Protein AF-A0A2M7WLL4-F1 (afdb_monomer_lite)

Secondary structure (DSSP, 8-state):
-PEEEEEE-S-HHHHHHHHHHHHTSTTEEEEEEES-HHHHHHHHHHH--SEEEEETTSTTTHHHHHHHHHHHHT-SSPPPHHHHHHHHHHTT--HHHHHHHTTS-HHHHHHHHTTSS---HHHHHHHHHHHHHTTSS------SEEEEEE-GGGHHHHHHHHHTT-SEEEETT--HHHHHHHHHHHHTT--B-TTS-S--

Structure (mmCIF, N/CA/C/O backbone):
data_AF-A0A2M7WLL4-F1
#
_entry.id   AF-A0A2M7WLL4-F1
#
loop_
_atom_site.group_PDB
_atom_site.id
_atom_site.type_symbol
_atom_site.label_atom_id
_atom_site.label_alt_id
_atom_site.label_comp_id
_atom_site.label_asym_id
_atom_site.label_entity_id
_atom_site.label_seq_id
_atom_site.pdbx_PDB_ins_code
_atom_site.Cartn_x
_atom_site.Cartn_y
_atom_site.Cartn_z
_atom_site.occupancy
_atom_site.B_iso_or_equiv
_atom_site.auth_seq_id
_atom_site.auth_comp_id
_atom_site.auth_asym_id
_atom_site.auth_atom_id
_atom_site.pdbx_PDB_model_num
ATOM 1 N N . MET A 1 1 ? -9.793 -15.402 -9.605 1.00 66.62 1 MET A N 1
ATOM 2 C CA . MET A 1 1 ? -9.738 -14.087 -10.285 1.00 66.62 1 MET A CA 1
ATOM 3 C C . MET A 1 1 ? -8.273 -13.702 -10.428 1.00 66.62 1 MET A C 1
ATOM 5 O O . MET A 1 1 ? -7.522 -14.013 -9.512 1.00 66.6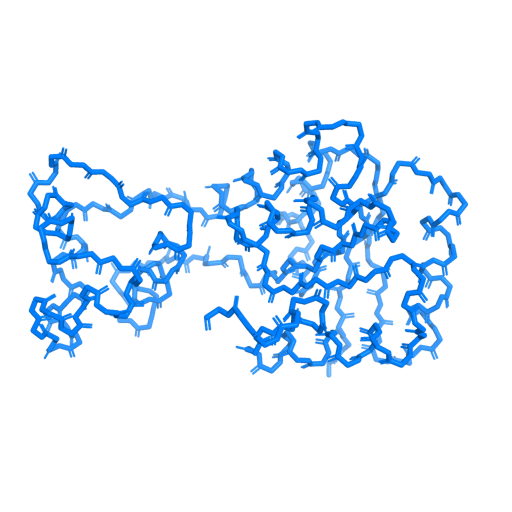2 1 MET A O 1
ATOM 9 N N . ALA A 1 2 ? -7.856 -13.119 -11.554 1.00 86.00 2 ALA A N 1
ATOM 10 C CA . ALA A 1 2 ? -6.469 -12.681 -11.737 1.00 86.00 2 ALA A CA 1
ATOM 11 C C . ALA A 1 2 ? -6.250 -11.312 -11.075 1.00 86.00 2 ALA A C 1
ATOM 13 O O . ALA A 1 2 ? -7.091 -10.430 -11.230 1.00 86.00 2 ALA A O 1
ATOM 14 N N . VAL A 1 3 ? -5.131 -11.150 -10.372 1.00 92.06 3 VAL A N 1
ATOM 15 C CA . VAL A 1 3 ? -4.698 -9.903 -9.736 1.00 92.06 3 VAL A CA 1
ATOM 16 C C . VAL A 1 3 ? -4.252 -8.919 -10.812 1.00 92.06 3 VAL A C 1
ATOM 18 O O . VAL A 1 3 ? -3.367 -9.216 -11.616 1.00 92.06 3 VAL A O 1
ATOM 21 N N . ARG A 1 4 ? -4.865 -7.740 -10.833 1.00 93.94 4 ARG A N 1
ATOM 22 C CA . ARG A 1 4 ? -4.643 -6.691 -11.828 1.00 93.94 4 ARG A CA 1
ATOM 23 C C . ARG A 1 4 ? -3.698 -5.638 -11.270 1.00 93.94 4 ARG A C 1
ATOM 25 O O . ARG A 1 4 ? -4.019 -4.978 -10.284 1.00 93.94 4 ARG A O 1
ATOM 32 N N . ILE A 1 5 ? -2.554 -5.461 -11.921 1.00 94.94 5 ILE A N 1
ATOM 33 C CA . ILE A 1 5 ? -1.476 -4.592 -11.441 1.00 94.94 5 ILE A CA 1
ATOM 34 C C . ILE A 1 5 ? -1.204 -3.460 -12.434 1.00 94.94 5 ILE A C 1
ATOM 36 O O . ILE A 1 5 ? -1.172 -3.686 -13.643 1.00 94.94 5 ILE A O 1
ATOM 40 N N . ILE A 1 6 ? -0.981 -2.248 -11.927 1.00 94.75 6 ILE A N 1
ATOM 41 C CA . ILE A 1 6 ? -0.358 -1.150 -12.682 1.00 94.75 6 ILE A CA 1
ATOM 42 C C . ILE A 1 6 ? 1.066 -0.943 -12.170 1.00 94.75 6 ILE A C 1
ATOM 44 O O . ILE A 1 6 ? 1.291 -0.979 -10.960 1.00 94.75 6 ILE A O 1
ATOM 48 N N . ILE A 1 7 ? 2.012 -0.701 -13.079 1.00 94.38 7 ILE A N 1
ATOM 49 C CA . ILE A 1 7 ? 3.410 -0.399 -12.742 1.00 94.38 7 ILE A CA 1
ATOM 50 C C . ILE A 1 7 ? 3.694 1.0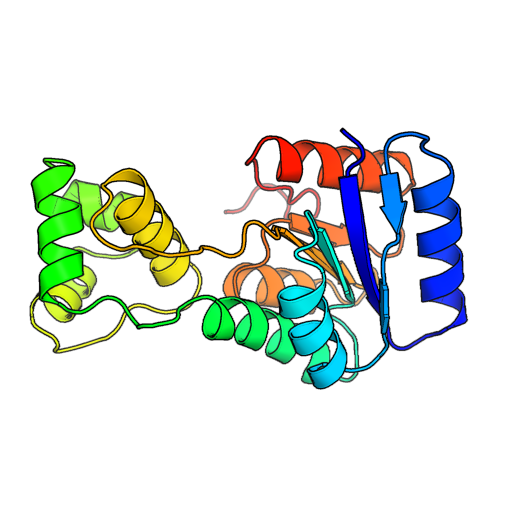83 -12.996 1.00 94.38 7 ILE A C 1
ATOM 52 O O . ILE A 1 7 ? 3.429 1.595 -14.085 1.00 94.38 7 ILE A O 1
ATOM 5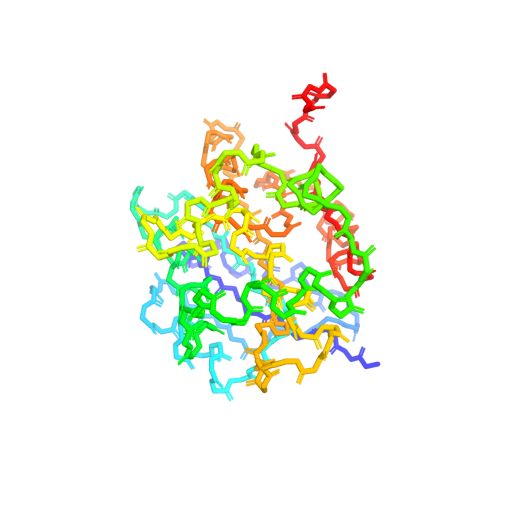6 N N . VAL A 1 8 ? 4.268 1.751 -11.998 1.00 92.62 8 VAL A N 1
ATOM 57 C CA . VAL A 1 8 ? 4.698 3.149 -12.052 1.00 92.62 8 VAL A CA 1
ATOM 58 C C . VAL A 1 8 ? 6.215 3.216 -11.842 1.00 92.62 8 VAL A C 1
ATOM 60 O O . VAL A 1 8 ? 6.699 3.077 -10.720 1.00 92.62 8 VAL A O 1
ATOM 63 N N . GLU A 1 9 ? 6.958 3.404 -12.932 1.00 89.88 9 GLU A N 1
ATOM 64 C CA . GLU A 1 9 ? 8.428 3.365 -12.974 1.00 89.88 9 GLU A CA 1
ATOM 65 C C . GLU A 1 9 ? 8.956 4.238 -14.115 1.00 89.88 9 GLU A C 1
ATOM 67 O O . GLU A 1 9 ? 8.520 4.085 -15.259 1.00 89.88 9 GLU A O 1
ATOM 72 N N . SER A 1 10 ? 9.930 5.105 -13.828 1.00 87.12 10 SER A N 1
ATOM 73 C CA . SER A 1 10 ? 10.535 6.011 -14.808 1.00 87.12 10 SER A CA 1
ATOM 74 C C . SER A 1 10 ? 11.494 5.314 -15.775 1.00 87.12 10 SER A C 1
ATOM 76 O O . SER A 1 10 ? 11.607 5.709 -16.933 1.00 87.12 10 SER A O 1
ATOM 78 N N . HIS A 1 11 ? 12.162 4.244 -15.347 1.00 88.94 11 HIS A N 1
ATOM 79 C CA . HIS A 1 11 ? 13.126 3.521 -16.170 1.00 88.94 11 HIS A CA 1
ATOM 80 C C . HIS A 1 11 ? 12.444 2.414 -16.975 1.00 88.94 11 HIS A C 1
ATOM 82 O O . HIS A 1 11 ? 12.037 1.385 -16.435 1.00 88.94 11 HIS A O 1
ATOM 88 N N . ALA A 1 12 ? 12.371 2.585 -18.297 1.00 88.88 12 ALA A N 1
ATOM 89 C CA . ALA A 1 12 ? 11.706 1.632 -19.190 1.00 88.88 12 ALA A CA 1
ATOM 90 C C . ALA A 1 12 ? 12.234 0.191 -19.065 1.00 88.88 12 ALA A C 1
ATOM 92 O O . ALA A 1 12 ? 11.449 -0.754 -19.116 1.00 88.88 12 ALA A O 1
ATOM 93 N N . ILE A 1 13 ? 13.544 0.025 -18.849 1.00 90.62 13 ILE A N 1
ATOM 94 C CA . ILE A 1 13 ? 14.184 -1.288 -18.681 1.00 90.62 13 ILE A CA 1
ATOM 95 C C . ILE A 1 13 ? 13.692 -1.975 -17.401 1.00 90.62 13 ILE A C 1
ATOM 97 O O . ILE A 1 13 ? 13.271 -3.129 -17.450 1.00 90.62 13 ILE A O 1
ATOM 101 N N . ILE A 1 14 ? 13.681 -1.255 -16.275 1.00 88.38 14 ILE A N 1
ATOM 102 C CA . ILE A 1 14 ? 13.219 -1.778 -14.981 1.00 88.38 14 ILE A CA 1
ATOM 103 C C . ILE A 1 14 ? 11.730 -2.119 -15.062 1.00 88.38 14 ILE A C 1
ATOM 105 O O . ILE A 1 14 ? 11.323 -3.221 -14.703 1.00 88.38 14 ILE A O 1
ATOM 109 N N . ARG A 1 15 ? 10.921 -1.214 -15.623 1.00 90.69 15 ARG A N 1
ATOM 110 C CA . ARG A 1 15 ? 9.482 -1.424 -15.816 1.00 90.69 15 ARG A CA 1
ATOM 111 C C . ARG A 1 15 ? 9.195 -2.685 -16.632 1.00 90.69 15 ARG A C 1
ATOM 113 O O . ARG A 1 15 ? 8.351 -3.494 -16.246 1.00 90.69 15 ARG A O 1
ATOM 120 N N . ARG A 1 16 ? 9.940 -2.889 -17.725 1.00 91.50 16 ARG A N 1
ATOM 121 C CA . ARG A 1 16 ? 9.833 -4.087 -18.565 1.00 91.50 16 ARG A CA 1
ATOM 122 C C . ARG A 1 16 ? 10.249 -5.348 -17.812 1.00 91.50 16 ARG A C 1
ATOM 124 O O . ARG A 1 16 ? 9.548 -6.350 -17.920 1.00 91.50 16 ARG A O 1
ATOM 131 N N . ALA A 1 17 ? 11.342 -5.303 -17.052 1.00 90.56 17 ALA A N 1
ATOM 132 C CA . ALA A 1 17 ? 11.815 -6.433 -16.255 1.00 90.56 17 ALA A CA 1
ATOM 133 C C . ALA A 1 17 ? 10.781 -6.859 -15.201 1.00 90.56 17 ALA A C 1
ATOM 135 O O . ALA A 1 17 ? 10.420 -8.034 -15.144 1.00 90.56 17 ALA A O 1
ATOM 136 N N . ILE A 1 18 ? 10.235 -5.899 -14.446 1.00 90.25 18 ILE A N 1
ATOM 137 C CA . ILE A 1 18 ? 9.172 -6.135 -13.458 1.00 90.25 18 ILE A CA 1
ATOM 138 C C . ILE A 1 18 ? 7.949 -6.754 -14.131 1.00 90.25 18 ILE A C 1
ATOM 140 O O . ILE A 1 18 ? 7.425 -7.759 -13.656 1.00 90.25 18 ILE A O 1
ATOM 144 N N . LYS A 1 19 ? 7.504 -6.194 -15.262 1.00 93.19 19 LYS A N 1
ATOM 145 C CA . LYS A 1 19 ? 6.370 -6.744 -16.009 1.00 93.19 19 LYS A CA 1
ATOM 146 C C . LYS A 1 19 ? 6.604 -8.198 -16.407 1.00 93.19 19 LYS A C 1
ATOM 148 O O . LYS A 1 19 ? 5.749 -9.034 -16.139 1.00 93.19 19 LYS A O 1
ATOM 153 N N . CYS A 1 20 ? 7.759 -8.498 -17.002 1.00 91.00 20 CYS A N 1
ATOM 154 C CA . CYS A 1 20 ? 8.103 -9.861 -17.397 1.00 91.00 20 CYS A CA 1
ATOM 155 C C . CYS A 1 20 ? 8.078 -10.816 -16.198 1.00 91.00 20 CYS A C 1
ATOM 157 O O . CYS A 1 20 ? 7.541 -11.910 -16.319 1.00 91.00 20 CYS A O 1
ATOM 159 N N . GLN A 1 21 ? 8.609 -10.400 -15.044 1.00 90.19 21 GLN A N 1
ATOM 160 C CA . GLN A 1 21 ? 8.584 -11.198 -13.816 1.00 90.19 21 GLN A CA 1
ATOM 161 C C . GLN A 1 21 ? 7.158 -11.439 -13.310 1.00 90.19 21 GLN A C 1
ATOM 163 O O . GLN A 1 21 ? 6.798 -12.576 -13.020 1.00 90.19 21 GLN A O 1
ATOM 168 N N . LEU A 1 22 ? 6.324 -10.400 -13.242 1.00 91.38 22 LEU A N 1
ATOM 169 C CA . LEU A 1 22 ? 4.936 -10.511 -12.786 1.00 91.38 22 LEU A CA 1
ATOM 170 C C . LEU A 1 22 ? 4.099 -11.424 -13.687 1.00 91.38 22 LEU A C 1
ATOM 172 O O . LEU A 1 22 ? 3.343 -12.256 -13.188 1.00 91.38 22 LEU A O 1
ATOM 176 N N . GLU A 1 23 ? 4.258 -11.294 -15.004 1.00 90.25 23 GLU A N 1
ATOM 177 C CA . GLU A 1 23 ? 3.508 -12.065 -16.001 1.00 90.25 23 GLU A CA 1
ATOM 178 C C . GLU A 1 23 ? 3.963 -13.531 -16.105 1.00 90.25 23 GLU A C 1
ATOM 180 O O . GLU A 1 23 ? 3.289 -14.326 -16.757 1.00 90.25 23 GLU A O 1
ATOM 185 N N . THR A 1 24 ? 5.040 -13.936 -15.415 1.00 90.56 24 THR A N 1
ATOM 186 C CA . THR A 1 24 ? 5.359 -15.369 -15.254 1.00 90.56 24 THR A CA 1
ATOM 187 C C . THR A 1 24 ? 4.311 -16.114 -14.427 1.00 90.56 24 THR A C 1
ATOM 189 O O . THR A 1 24 ? 4.176 -17.331 -14.555 1.00 90.56 24 THR A O 1
ATOM 192 N N . HIS A 1 25 ? 3.550 -15.405 -13.586 1.00 89.44 25 HIS A N 1
ATOM 193 C CA . HIS A 1 25 ? 2.525 -16.008 -12.750 1.00 89.44 25 HIS A CA 1
ATOM 194 C C . HIS A 1 25 ? 1.149 -15.916 -13.430 1.00 89.44 25 HIS A C 1
ATOM 196 O O . HIS A 1 25 ? 0.637 -14.814 -13.632 1.00 89.44 25 HIS A O 1
ATOM 202 N N . PRO A 1 26 ? 0.464 -17.044 -13.701 1.00 86.75 26 PRO A N 1
ATOM 203 C CA . PRO A 1 26 ? -0.758 -17.069 -14.519 1.00 86.75 26 PRO A CA 1
ATOM 204 C C . PRO A 1 26 ? -1.945 -16.317 -13.897 1.00 86.75 26 PRO A C 1
ATOM 206 O O . PRO A 1 26 ? -2.920 -16.000 -14.574 1.00 86.75 26 PRO A O 1
ATOM 209 N N . GLN A 1 27 ? -1.883 -16.038 -12.593 1.00 89.94 27 GLN A N 1
ATOM 210 C CA . GLN A 1 27 ? -2.911 -15.290 -11.865 1.00 89.94 27 GLN A CA 1
ATOM 211 C C . GLN A 1 27 ? -2.595 -13.798 -11.707 1.00 89.94 27 GLN A C 1
ATOM 213 O O . GLN A 1 27 ? -3.324 -13.122 -10.989 1.00 89.94 27 GLN A O 1
ATOM 218 N N . ILE A 1 28 ? -1.537 -13.276 -12.328 1.00 92.94 28 ILE A N 1
ATOM 219 C CA . ILE A 1 28 ? -1.190 -11.852 -12.285 1.00 92.94 28 ILE A CA 1
ATOM 220 C C . ILE A 1 28 ? -1.242 -11.283 -13.700 1.00 92.94 28 ILE A C 1
ATOM 222 O O . ILE A 1 28 ? -0.764 -11.888 -14.654 1.00 92.94 28 ILE A O 1
ATOM 226 N N . LYS A 1 29 ? -1.848 -10.104 -13.836 1.00 94.50 29 LYS A N 1
ATOM 227 C CA . LYS A 1 29 ? -1.961 -9.391 -15.105 1.00 94.50 29 LYS A CA 1
ATOM 228 C C . LYS A 1 29 ? -1.554 -7.940 -14.929 1.00 94.50 29 LYS A C 1
ATOM 230 O O . LYS A 1 29 ? -2.179 -7.209 -14.159 1.00 94.50 29 LYS A O 1
ATOM 235 N N . VAL A 1 30 ? -0.562 -7.503 -15.698 1.00 95.88 30 VAL A N 1
ATOM 236 C CA . VAL A 1 30 ? -0.218 -6.084 -15.788 1.00 95.88 30 VAL A CA 1
ATOM 237 C C . VAL A 1 30 ? -1.201 -5.415 -16.746 1.00 95.88 30 VAL A C 1
ATOM 239 O O . VAL A 1 30 ? -1.289 -5.758 -17.922 1.00 95.88 30 VAL A O 1
ATOM 242 N N . ILE A 1 31 ? -2.003 -4.492 -16.222 1.00 95.00 31 ILE A N 1
ATOM 243 C CA . ILE A 1 31 ? -3.093 -3.823 -16.950 1.00 95.00 31 ILE A CA 1
ATOM 244 C C . ILE A 1 31 ? -2.772 -2.373 -17.323 1.00 95.00 31 ILE A C 1
ATOM 246 O O . ILE A 1 31 ? -3.569 -1.733 -18.004 1.00 95.00 31 ILE A O 1
ATOM 250 N N . GLY A 1 32 ? -1.628 -1.856 -16.877 1.00 94.38 32 GLY A N 1
ATOM 251 C CA . GLY A 1 32 ? -1.171 -0.506 -17.178 1.00 94.38 32 GLY A CA 1
ATOM 252 C C . GLY A 1 32 ? 0.275 -0.286 -16.749 1.00 94.38 32 GLY A C 1
ATOM 253 O O . GLY A 1 32 ? 0.767 -0.908 -15.808 1.00 94.38 32 GLY A O 1
ATOM 254 N N . GLU A 1 33 ? 0.946 0.611 -17.455 1.00 95.12 33 GLU A N 1
ATOM 255 C CA . GLU A 1 33 ? 2.339 0.990 -17.245 1.00 95.12 33 GLU A CA 1
ATOM 256 C C . GLU A 1 33 ? 2.448 2.499 -17.449 1.00 95.12 33 GLU A C 1
ATOM 258 O O . GLU A 1 33 ? 1.887 3.026 -18.408 1.00 95.12 33 GLU A O 1
ATOM 263 N N . THR A 1 34 ? 3.160 3.200 -16.573 1.00 92.31 34 THR A N 1
ATOM 264 C CA . THR A 1 34 ? 3.401 4.640 -16.723 1.00 92.31 34 THR A CA 1
ATOM 265 C C . THR A 1 34 ? 4.672 5.065 -15.990 1.00 92.31 34 THR A C 1
ATOM 267 O O . THR A 1 34 ? 5.132 4.394 -15.068 1.00 92.31 34 THR A O 1
ATOM 270 N N . ASP A 1 35 ? 5.251 6.185 -16.406 1.00 89.25 35 ASP A N 1
ATOM 271 C CA . ASP A 1 35 ? 6.343 6.895 -15.736 1.00 89.25 35 ASP A CA 1
ATOM 272 C C . ASP A 1 35 ? 5.872 8.204 -15.067 1.00 89.25 35 ASP A C 1
ATOM 274 O O . ASP A 1 35 ? 6.671 8.945 -14.493 1.00 89.25 35 ASP A O 1
ATOM 278 N N . LYS A 1 36 ? 4.569 8.513 -15.133 1.00 84.94 36 LYS A N 1
ATOM 279 C CA . LYS A 1 36 ? 4.008 9.815 -14.755 1.00 84.94 36 LYS A CA 1
ATOM 280 C C . LYS A 1 36 ? 2.939 9.693 -13.679 1.00 84.94 36 LYS A C 1
ATOM 282 O O . LYS A 1 36 ? 1.943 8.991 -13.826 1.00 84.94 36 LYS A O 1
ATOM 287 N N . LYS A 1 37 ? 3.053 10.538 -12.650 1.00 80.31 37 LYS A N 1
ATOM 288 C CA . LYS A 1 37 ? 2.063 10.694 -11.565 1.00 80.31 37 LYS A CA 1
ATOM 289 C C . LYS A 1 37 ? 0.629 10.897 -12.058 1.00 80.31 37 LYS A C 1
ATOM 291 O O . LYS A 1 37 ? -0.294 10.240 -11.583 1.00 80.31 37 LYS A O 1
ATOM 296 N N . ARG A 1 38 ? 0.423 11.842 -12.985 1.00 79.81 38 ARG A N 1
ATOM 297 C CA . ARG A 1 38 ? -0.922 12.209 -13.465 1.00 79.81 38 ARG A CA 1
ATOM 298 C C . ARG A 1 38 ? -1.596 11.041 -14.182 1.00 79.81 38 ARG A C 1
ATOM 300 O O . ARG A 1 38 ? -2.772 10.778 -13.954 1.00 79.81 38 ARG A O 1
ATOM 307 N N . GLU A 1 39 ? -0.839 10.347 -15.021 1.00 84.81 39 GLU A N 1
ATOM 308 C CA . GLU A 1 39 ? -1.320 9.177 -15.747 1.00 84.81 39 GLU A CA 1
ATOM 309 C C . GLU A 1 39 ? -1.592 8.013 -14.791 1.00 84.81 39 GLU A C 1
ATOM 311 O O . GLU A 1 39 ? -2.647 7.395 -14.895 1.00 84.81 39 GLU A O 1
ATOM 316 N N . ALA A 1 40 ? -0.737 7.797 -13.785 1.00 85.75 40 ALA A N 1
ATOM 317 C CA . ALA A 1 40 ? -0.969 6.796 -12.746 1.00 85.75 40 ALA A CA 1
ATOM 318 C C . ALA A 1 40 ? -2.311 7.019 -12.028 1.00 85.75 40 ALA A C 1
ATOM 320 O O . ALA A 1 40 ? -3.109 6.089 -11.913 1.00 85.75 40 ALA A O 1
ATOM 321 N N . LEU A 1 41 ? -2.609 8.254 -11.607 1.00 81.50 41 LEU A N 1
ATOM 322 C CA . LEU A 1 41 ? -3.894 8.598 -10.981 1.00 81.50 41 LEU A CA 1
ATOM 323 C C . LEU A 1 41 ? -5.082 8.353 -11.923 1.00 81.50 41 LEU A C 1
ATOM 325 O O . LEU A 1 41 ? -6.059 7.719 -11.526 1.00 81.50 41 LEU A O 1
ATOM 329 N N . MET A 1 42 ? -4.983 8.797 -13.179 1.00 79.50 42 MET A N 1
ATOM 330 C CA . MET A 1 42 ? -6.033 8.588 -14.182 1.00 79.50 42 MET A CA 1
ATOM 331 C C . MET A 1 42 ? -6.283 7.103 -14.466 1.00 79.50 42 MET A C 1
ATOM 333 O O . MET A 1 42 ? -7.432 6.665 -14.514 1.00 79.50 42 MET A O 1
ATOM 337 N N . MET A 1 43 ? -5.222 6.313 -14.650 1.00 83.69 43 MET A N 1
ATOM 338 C CA . MET A 1 43 ? -5.333 4.877 -14.899 1.00 83.69 43 MET A CA 1
ATOM 339 C C . MET A 1 43 ? -5.907 4.144 -13.691 1.00 83.69 43 MET A C 1
ATOM 341 O O . MET A 1 43 ? -6.703 3.231 -13.867 1.00 83.69 43 MET A O 1
ATOM 345 N N . THR A 1 44 ? -5.561 4.561 -12.473 1.00 83.56 44 THR A N 1
ATOM 346 C CA . THR A 1 44 ? -6.125 3.983 -11.245 1.00 83.56 44 THR A CA 1
ATOM 347 C C . THR A 1 44 ? -7.639 4.142 -11.215 1.00 83.56 44 THR A C 1
ATOM 349 O O . THR A 1 44 ? -8.353 3.163 -11.024 1.00 83.56 44 THR A O 1
ATOM 352 N N . GLN A 1 45 ? -8.130 5.353 -11.488 1.00 79.50 45 GLN A N 1
ATOM 353 C CA . GLN A 1 45 ? -9.565 5.644 -11.529 1.00 79.50 45 GLN A CA 1
ATOM 354 C C . GLN A 1 45 ? -10.271 4.902 -12.668 1.00 79.50 45 GLN A C 1
ATOM 356 O O . GLN A 1 45 ? -11.343 4.339 -12.475 1.00 79.50 45 GLN A O 1
ATOM 361 N N . LYS A 1 46 ? -9.666 4.880 -13.861 1.00 80.44 46 LYS A N 1
ATOM 362 C CA . LYS A 1 46 ? -10.276 4.279 -15.054 1.00 80.44 46 LYS A CA 1
ATOM 363 C C . LYS A 1 46 ? -10.267 2.752 -15.023 1.00 80.44 46 LYS A C 1
ATOM 365 O O . LYS A 1 46 ? -11.194 2.123 -15.524 1.00 80.44 46 LYS A O 1
ATOM 370 N N . LEU A 1 47 ? -9.191 2.155 -14.519 1.00 86.12 47 LEU A N 1
ATOM 371 C CA . LEU A 1 47 ? -8.962 0.716 -14.611 1.00 86.12 47 LEU A CA 1
ATOM 372 C C . LEU A 1 47 ? -9.300 -0.020 -13.315 1.00 86.12 47 LEU A C 1
ATOM 374 O O . LEU A 1 47 ? -9.515 -1.228 -13.389 1.00 86.12 47 LEU A O 1
ATOM 378 N N . ASN A 1 48 ? -9.367 0.663 -12.169 1.00 82.88 48 ASN A N 1
ATOM 379 C CA . ASN A 1 48 ? -9.609 0.066 -10.852 1.00 82.88 48 ASN A CA 1
ATOM 380 C C . ASN A 1 48 ? -8.721 -1.180 -10.604 1.00 82.88 48 ASN A C 1
ATOM 382 O O . ASN A 1 48 ? -9.232 -2.305 -10.570 1.00 82.88 48 ASN A O 1
ATOM 386 N N . PRO A 1 49 ? -7.381 -1.022 -10.579 1.00 90.75 49 PRO A N 1
ATOM 387 C CA . PRO A 1 49 ? -6.449 -2.127 -10.348 1.00 90.75 49 PRO A CA 1
ATOM 388 C C . PRO A 1 49 ? -6.539 -2.657 -8.912 1.00 90.75 49 PRO A C 1
ATOM 390 O O . PRO A 1 49 ? -6.859 -1.909 -7.990 1.00 90.75 49 PRO A O 1
ATOM 393 N N . ASP A 1 50 ? -6.162 -3.917 -8.704 1.00 91.19 50 ASP A N 1
ATOM 394 C CA . ASP A 1 50 ? -6.031 -4.490 -7.360 1.00 91.19 50 ASP A CA 1
ATOM 395 C C . ASP A 1 50 ? -4.772 -3.964 -6.658 1.00 91.19 50 ASP A C 1
ATOM 397 O O . ASP A 1 50 ? -4.780 -3.726 -5.451 1.00 91.19 50 ASP A O 1
ATOM 401 N N . ILE A 1 51 ? -3.683 -3.764 -7.412 1.00 92.38 51 ILE A N 1
ATOM 402 C CA . ILE A 1 51 ? -2.402 -3.271 -6.893 1.00 92.38 51 ILE A CA 1
ATOM 403 C C . ILE A 1 51 ? -1.795 -2.230 -7.835 1.00 92.38 51 ILE A C 1
ATOM 405 O O . ILE A 1 51 ? -1.814 -2.373 -9.057 1.00 92.38 51 ILE A O 1
ATOM 409 N N . ILE A 1 52 ? -1.182 -1.206 -7.254 1.00 92.81 52 ILE A N 1
ATOM 410 C CA . ILE A 1 52 ? -0.224 -0.333 -7.926 1.00 92.81 52 ILE A CA 1
ATOM 411 C C . ILE A 1 52 ? 1.151 -0.600 -7.344 1.00 92.81 52 ILE A C 1
ATOM 413 O O . ILE A 1 52 ? 1.372 -0.396 -6.150 1.00 92.81 52 ILE A O 1
ATOM 417 N N . MET A 1 53 ? 2.067 -1.036 -8.202 1.00 92.94 53 MET A N 1
ATOM 418 C CA . MET A 1 53 ? 3.490 -1.051 -7.904 1.00 92.94 53 MET A CA 1
ATOM 419 C C . MET A 1 53 ? 4.090 0.290 -8.282 1.00 92.94 53 MET A C 1
ATOM 421 O O . MET A 1 53 ? 3.975 0.711 -9.431 1.00 92.94 53 MET A O 1
ATOM 425 N N . ILE A 1 54 ? 4.737 0.950 -7.329 1.00 91.38 54 ILE A N 1
ATOM 426 C CA . ILE A 1 54 ? 5.330 2.265 -7.544 1.00 91.38 54 ILE A CA 1
ATOM 427 C C . ILE A 1 54 ? 6.782 2.307 -7.092 1.00 91.38 54 ILE A C 1
ATOM 429 O O . ILE A 1 54 ? 7.095 1.957 -5.955 1.00 91.38 54 ILE A O 1
ATOM 433 N N . ASN A 1 55 ? 7.654 2.789 -7.976 1.00 89.62 55 ASN A N 1
ATOM 434 C CA . ASN A 1 55 ? 9.013 3.143 -7.606 1.00 89.62 55 ASN A CA 1
ATOM 435 C C . ASN A 1 55 ? 8.978 4.400 -6.719 1.00 89.62 55 ASN A C 1
ATOM 437 O O . ASN A 1 55 ? 8.623 5.498 -7.163 1.00 89.62 55 ASN A O 1
ATOM 441 N N . ALA A 1 56 ? 9.330 4.230 -5.448 1.00 83.00 56 ALA A N 1
ATOM 442 C CA . ALA A 1 56 ? 9.380 5.300 -4.460 1.00 83.00 56 ALA A CA 1
ATOM 443 C C . ALA A 1 56 ? 10.558 6.266 -4.694 1.00 83.00 56 ALA A C 1
ATOM 445 O O . ALA A 1 56 ? 10.491 7.406 -4.234 1.00 83.00 56 ALA A O 1
ATOM 446 N N . SER A 1 57 ? 11.573 5.836 -5.449 1.00 75.31 57 SER A N 1
ATOM 447 C CA . SER A 1 57 ? 12.784 6.586 -5.798 1.00 75.31 57 SER A CA 1
ATOM 448 C C . SER A 1 57 ? 12.710 7.352 -7.126 1.00 75.31 57 SER A C 1
ATOM 450 O O . SER A 1 57 ? 13.672 8.029 -7.491 1.00 75.31 57 SER A O 1
ATOM 452 N N . MET A 1 58 ? 11.590 7.292 -7.867 1.00 67.75 58 MET A N 1
ATOM 453 C CA . MET A 1 58 ? 11.355 8.197 -9.012 1.00 67.75 58 MET A CA 1
ATOM 454 C C . MET A 1 58 ? 11.637 9.651 -8.595 1.00 67.75 58 MET A C 1
ATOM 456 O O . MET A 1 58 ? 11.324 9.981 -7.447 1.00 67.75 58 MET A O 1
ATOM 460 N N . PRO A 1 59 ? 12.192 10.517 -9.479 1.00 59.47 59 PRO A N 1
ATOM 461 C CA . PRO A 1 59 ? 12.839 11.786 -9.126 1.00 59.47 59 PRO A CA 1
ATOM 462 C C . PRO A 1 59 ? 12.157 12.473 -7.947 1.00 59.47 59 PRO A C 1
ATOM 464 O O . PRO A 1 59 ? 10.957 12.739 -8.009 1.00 59.47 59 PRO A O 1
ATOM 467 N N . ARG A 1 60 ? 12.964 12.683 -6.895 1.00 53.84 60 ARG A N 1
ATOM 468 C CA . ARG A 1 60 ? 12.715 12.604 -5.434 1.00 53.84 60 ARG A CA 1
ATOM 469 C C . ARG A 1 60 ? 11.385 13.108 -4.836 1.00 53.84 60 ARG A C 1
ATOM 471 O O . ARG A 1 60 ? 11.161 12.915 -3.645 1.00 53.84 60 ARG A O 1
ATOM 478 N N . SER A 1 61 ? 10.487 13.711 -5.604 1.00 56.16 61 SER A N 1
ATOM 479 C CA . SER A 1 61 ? 9.136 14.100 -5.192 1.00 56.16 61 SER A CA 1
ATOM 480 C C . SER A 1 61 ? 8.024 13.263 -5.837 1.00 56.16 61 SER A C 1
ATOM 482 O O . SER A 1 61 ? 6.987 13.051 -5.213 1.00 56.16 61 SER A O 1
ATOM 484 N N . VAL A 1 62 ? 8.208 12.728 -7.049 1.00 65.94 62 VAL A N 1
ATOM 485 C CA . VAL A 1 62 ? 7.096 12.194 -7.856 1.00 65.94 62 VAL A CA 1
ATOM 486 C C . VAL A 1 62 ? 6.518 10.902 -7.277 1.00 65.94 62 VAL A C 1
ATOM 488 O O . VAL A 1 62 ? 5.296 10.785 -7.190 1.00 65.94 62 VAL A O 1
ATOM 491 N N . GLY A 1 63 ? 7.348 9.948 -6.846 1.00 68.25 63 GLY A N 1
ATOM 492 C CA . GLY A 1 63 ? 6.879 8.667 -6.298 1.00 68.25 63 GLY A CA 1
ATOM 493 C C . GLY A 1 63 ? 6.053 8.852 -5.022 1.00 68.25 63 GLY A C 1
ATOM 494 O O . GLY A 1 63 ? 4.882 8.475 -4.958 1.00 68.25 63 GLY A O 1
ATOM 495 N N . LEU A 1 64 ? 6.624 9.540 -4.033 1.00 75.56 64 LEU A N 1
ATOM 496 C CA . LEU A 1 64 ? 5.963 9.828 -2.757 1.00 75.56 64 LEU A CA 1
ATOM 497 C C . LEU A 1 64 ? 4.738 10.730 -2.912 1.00 75.56 64 LEU A C 1
ATOM 499 O O . LEU A 1 64 ? 3.716 10.512 -2.260 1.00 75.56 64 LEU A O 1
ATOM 503 N N . GLU A 1 65 ? 4.796 11.734 -3.788 1.00 74.38 65 GLU A N 1
ATOM 504 C CA . GLU A 1 65 ? 3.630 12.557 -4.089 1.00 74.38 65 GLU A CA 1
ATOM 505 C C . GLU A 1 65 ? 2.531 11.789 -4.817 1.00 74.38 65 GLU A C 1
ATOM 507 O O . GLU A 1 65 ? 1.360 12.129 -4.659 1.00 74.38 65 GLU A O 1
ATOM 512 N N . THR A 1 66 ? 2.879 10.793 -5.632 1.00 75.06 66 THR A N 1
ATOM 513 C CA . THR A 1 66 ? 1.897 9.914 -6.273 1.00 75.06 66 THR A CA 1
ATOM 514 C C . THR A 1 66 ? 1.220 9.053 -5.220 1.00 75.06 66 THR A C 1
ATOM 516 O O . THR A 1 66 ? -0.001 8.991 -5.220 1.00 75.06 66 THR A O 1
ATOM 519 N N . ILE A 1 67 ? 1.966 8.497 -4.258 1.00 78.06 67 ILE A N 1
ATOM 520 C CA . ILE A 1 67 ? 1.397 7.759 -3.116 1.00 78.06 67 ILE A CA 1
ATOM 521 C C . ILE A 1 67 ? 0.461 8.668 -2.309 1.00 78.06 67 ILE A C 1
ATOM 523 O O . ILE A 1 67 ? -0.712 8.341 -2.135 1.00 78.06 67 ILE A O 1
ATOM 527 N N . LYS A 1 68 ? 0.929 9.858 -1.901 1.00 75.81 68 LYS A N 1
ATOM 528 C CA . LYS A 1 68 ? 0.091 10.866 -1.221 1.00 75.81 68 LYS A CA 1
ATOM 529 C C . LYS A 1 68 ? -1.137 11.228 -2.055 1.00 75.81 68 LYS A C 1
ATOM 531 O O . LYS A 1 68 ? -2.228 11.370 -1.516 1.00 75.81 68 LYS A O 1
ATOM 536 N N . GLY A 1 69 ? -0.955 11.412 -3.359 1.00 71.06 69 GLY A N 1
ATOM 537 C CA . GLY A 1 69 ? -2.004 11.751 -4.310 1.00 71.06 69 GLY A CA 1
ATOM 538 C C . GLY A 1 69 ? -3.040 10.644 -4.436 1.00 71.06 69 GLY A C 1
ATOM 539 O O . GLY A 1 69 ? -4.218 10.948 -4.410 1.00 71.06 69 GLY A O 1
ATOM 540 N N . MET A 1 70 ? -2.629 9.380 -4.502 1.00 71.88 70 MET A N 1
ATOM 541 C CA . MET A 1 70 ? -3.514 8.214 -4.574 1.00 71.88 70 MET A CA 1
ATOM 542 C C . MET A 1 70 ? -4.304 8.043 -3.285 1.00 71.88 70 MET A C 1
ATOM 544 O O . MET A 1 70 ? -5.519 7.855 -3.321 1.00 71.88 70 MET A O 1
ATOM 548 N N . VAL A 1 71 ? -3.640 8.207 -2.142 1.00 66.69 71 VAL A N 1
ATOM 549 C CA . VAL A 1 71 ? -4.309 8.207 -0.842 1.00 66.69 71 VAL A CA 1
ATOM 550 C C . VAL A 1 71 ? -5.324 9.347 -0.757 1.00 66.69 71 VAL A C 1
ATOM 552 O O . VAL A 1 71 ? -6.442 9.107 -0.324 1.00 66.69 71 VAL A O 1
ATOM 555 N N . LYS A 1 72 ? -4.992 10.557 -1.232 1.00 58.22 72 LYS A N 1
ATOM 556 C CA . LYS A 1 72 ? -5.886 11.732 -1.209 1.00 58.22 72 LYS A CA 1
ATOM 557 C C . LYS A 1 72 ? -7.031 11.667 -2.227 1.00 58.22 72 LYS A C 1
ATOM 559 O O . LYS A 1 72 ? -8.162 11.975 -1.876 1.00 58.22 72 LYS A O 1
ATOM 564 N N . HIS A 1 73 ? -6.760 11.266 -3.469 1.00 51.47 73 HIS A N 1
ATOM 565 C CA . HIS A 1 73 ? -7.735 11.217 -4.568 1.00 51.47 73 HIS A CA 1
ATOM 566 C C . HIS A 1 73 ? -8.769 10.110 -4.421 1.00 51.47 73 HIS A C 1
ATOM 568 O O . HIS A 1 73 ? -9.735 10.093 -5.179 1.00 51.47 73 HIS A O 1
ATOM 574 N N . THR A 1 74 ? -8.591 9.225 -3.444 1.00 45.72 74 THR A N 1
ATOM 575 C CA . THR A 1 74 ? -9.587 8.207 -3.131 1.00 45.72 74 THR A CA 1
ATOM 576 C C . THR A 1 74 ? -10.451 8.544 -1.919 1.00 45.72 74 THR A C 1
ATOM 578 O O . THR A 1 74 ? -11.351 7.803 -1.536 1.00 45.72 74 THR A O 1
ATOM 581 N N . VAL A 1 75 ? -10.230 9.718 -1.335 1.00 46.91 75 VAL A N 1
ATOM 582 C CA . VAL A 1 75 ? -11.117 10.295 -0.335 1.00 46.91 75 VAL A CA 1
ATOM 583 C C . VAL A 1 75 ? -11.969 11.330 -1.057 1.00 46.91 75 VAL A C 1
ATOM 585 O O . VAL A 1 75 ? -11.638 12.510 -1.093 1.00 46.91 75 VAL A O 1
ATOM 588 N N . ALA A 1 76 ? -13.078 10.900 -1.664 1.00 46.09 76 ALA A N 1
ATOM 589 C CA . ALA A 1 76 ? -14.033 11.821 -2.292 1.00 46.09 76 ALA A CA 1
ATOM 590 C C . ALA A 1 76 ? -14.643 12.834 -1.290 1.00 46.09 76 ALA A C 1
ATOM 592 O O . ALA A 1 76 ? -15.378 13.737 -1.680 1.00 46.09 76 ALA A O 1
ATOM 593 N N . SER A 1 77 ? -14.362 12.711 0.010 1.00 54.34 77 SER A N 1
ATOM 594 C CA . SER A 1 77 ? -14.607 13.742 1.026 1.00 54.34 77 SER A CA 1
ATOM 595 C C . SER A 1 77 ? -13.850 13.383 2.303 1.00 54.34 77 SER A C 1
ATOM 597 O O . SER A 1 77 ? -14.063 12.303 2.853 1.00 54.34 77 SER A O 1
ATOM 599 N N . GLU A 1 78 ? -12.957 14.260 2.778 1.00 68.19 78 GLU A N 1
ATOM 600 C CA . GLU A 1 78 ? -12.339 14.117 4.106 1.00 68.19 78 GLU A CA 1
ATOM 601 C C . GLU A 1 78 ? -13.427 13.821 5.164 1.00 68.19 78 GLU A C 1
ATOM 603 O O . GLU A 1 78 ? -14.494 14.442 5.107 1.00 68.19 78 GLU A O 1
ATOM 608 N N . PRO A 1 79 ? -13.202 12.894 6.120 1.00 74.19 79 PRO A N 1
ATOM 609 C CA . PRO A 1 79 ? -14.198 12.581 7.137 1.00 74.19 79 PRO A CA 1
ATOM 610 C C . PRO A 1 79 ? -14.570 13.838 7.919 1.00 74.19 79 PRO A C 1
ATOM 612 O O . PRO A 1 79 ? -13.720 14.457 8.561 1.00 74.19 79 PRO A O 1
ATOM 615 N N . THR A 1 80 ? -15.846 14.214 7.884 1.00 82.50 80 THR A N 1
ATOM 616 C CA . THR A 1 80 ? -16.348 15.321 8.700 1.00 82.50 80 THR A CA 1
ATOM 617 C C . THR A 1 80 ? -16.250 14.958 10.183 1.00 82.50 80 THR A C 1
ATOM 619 O O . THR A 1 80 ? -16.365 13.779 10.532 1.00 82.50 80 THR A O 1
ATOM 622 N N . PRO A 1 81 ? -16.141 15.941 11.094 1.00 89.88 81 PRO A N 1
ATOM 623 C CA . PRO A 1 81 ? -16.153 15.676 12.534 1.00 89.88 81 PRO A CA 1
ATOM 624 C C . PRO A 1 81 ? -17.344 14.809 12.982 1.00 89.88 81 PRO A C 1
ATOM 626 O O . PRO A 1 81 ? -17.209 13.950 13.851 1.00 89.88 81 PRO A O 1
ATOM 629 N N . ALA A 1 82 ? -18.504 14.968 12.334 1.00 84.44 82 ALA A N 1
ATOM 630 C CA . ALA A 1 82 ? -19.684 14.141 12.571 1.00 84.44 82 ALA A CA 1
ATOM 631 C C . ALA A 1 82 ? -19.480 12.669 12.174 1.00 84.44 82 ALA A C 1
ATOM 633 O O . ALA A 1 82 ? -19.860 11.783 12.935 1.00 84.44 82 ALA A O 1
ATOM 634 N N . GLN A 1 83 ? -18.849 12.399 11.029 1.00 83.88 83 GLN A N 1
ATOM 635 C CA . GLN A 1 83 ? -18.540 11.037 10.580 1.00 83.88 83 GLN A CA 1
ATOM 636 C C . GLN A 1 83 ? -17.489 10.362 11.462 1.00 83.88 83 GLN A C 1
ATOM 638 O O . GLN A 1 83 ? -17.600 9.169 11.718 1.00 83.88 83 GLN A O 1
ATOM 643 N N . ILE A 1 84 ? -16.520 11.119 11.984 1.00 89.75 84 ILE A N 1
ATOM 644 C CA . ILE A 1 84 ? -15.519 10.599 12.928 1.00 89.75 84 ILE A CA 1
ATOM 645 C C . ILE A 1 84 ? -16.198 10.157 14.229 1.00 89.75 84 ILE A C 1
ATOM 647 O O . ILE A 1 84 ? -16.024 9.014 14.652 1.00 89.75 84 ILE A O 1
ATOM 651 N N . ARG A 1 85 ? -17.059 11.014 14.801 1.00 90.94 85 ARG A N 1
ATOM 652 C CA . ARG A 1 85 ? -17.869 10.668 15.983 1.00 90.94 85 ARG A CA 1
ATOM 653 C C . ARG A 1 85 ? -18.765 9.464 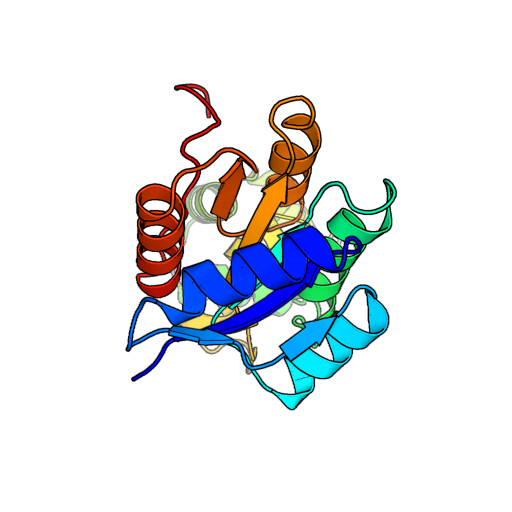15.720 1.00 90.94 85 ARG A C 1
ATOM 655 O O . ARG A 1 85 ? -18.859 8.557 16.543 1.00 90.94 85 ARG A O 1
ATOM 662 N N . ALA A 1 86 ? -19.412 9.432 14.557 1.00 86.06 86 ALA A N 1
ATOM 663 C CA . ALA A 1 86 ? -20.260 8.317 14.169 1.00 86.06 86 ALA A CA 1
ATOM 664 C C . ALA A 1 86 ? -19.458 7.012 14.029 1.00 86.06 86 ALA A C 1
ATOM 666 O O . ALA A 1 86 ? -19.949 5.972 14.462 1.00 86.06 86 ALA A O 1
ATOM 667 N N . ALA A 1 87 ? -18.229 7.045 13.500 1.00 88.38 87 ALA A N 1
ATOM 668 C CA . ALA A 1 87 ? -17.372 5.864 13.361 1.00 88.38 87 ALA A CA 1
ATOM 669 C C . ALA A 1 87 ? -16.999 5.278 14.724 1.00 88.38 87 ALA A C 1
ATOM 671 O O . ALA A 1 87 ? -17.090 4.063 14.917 1.00 88.38 87 ALA A O 1
ATOM 672 N N . ARG A 1 88 ? -16.675 6.142 15.692 1.00 92.75 88 ARG A N 1
ATOM 673 C CA . ARG A 1 88 ? -16.416 5.736 17.075 1.00 92.75 88 ARG A CA 1
ATOM 674 C C . ARG A 1 88 ? -17.658 5.146 17.744 1.00 92.75 88 ARG A C 1
ATOM 676 O O . ARG A 1 88 ? -17.604 4.039 18.278 1.00 92.75 88 ARG A O 1
ATOM 683 N N . ASN A 1 89 ? -18.783 5.859 17.669 1.00 89.38 89 ASN A N 1
ATOM 684 C CA . ASN A 1 89 ? -20.031 5.474 18.330 1.00 89.38 89 ASN A CA 1
ATOM 685 C C . ASN A 1 89 ? -20.629 4.187 17.746 1.00 89.38 89 ASN A C 1
ATOM 687 O O . ASN A 1 89 ? -21.065 3.316 18.494 1.00 89.38 89 ASN A O 1
ATOM 691 N N . THR A 1 90 ? -20.604 4.029 16.419 1.00 86.31 90 THR A N 1
ATOM 692 C CA . THR A 1 90 ? -21.126 2.830 15.738 1.00 86.31 90 THR A CA 1
ATOM 693 C C . THR A 1 90 ? -20.314 1.592 16.103 1.00 86.31 90 THR A C 1
ATOM 695 O O . THR A 1 90 ? -20.878 0.524 16.324 1.00 86.31 90 THR A O 1
ATOM 698 N N . GLY A 1 91 ? -18.992 1.738 16.217 1.00 83.50 91 GLY A N 1
ATOM 699 C CA . GLY A 1 91 ? -18.109 0.670 16.677 1.00 83.50 91 GLY A CA 1
ATOM 700 C C . GLY A 1 91 ? -18.104 0.452 18.193 1.00 83.50 91 GLY A C 1
ATOM 701 O O . GLY A 1 91 ? -17.426 -0.459 18.658 1.00 83.50 91 GLY A O 1
ATOM 702 N N . LYS A 1 92 ? -18.852 1.264 18.960 1.00 90.38 92 LYS A N 1
ATOM 703 C CA . LYS A 1 92 ? -18.890 1.259 20.433 1.00 90.38 92 LYS A CA 1
ATOM 704 C C . LYS A 1 92 ? -17.498 1.363 21.074 1.00 90.38 92 LYS A C 1
ATOM 706 O O . LYS A 1 92 ? -17.246 0.779 22.125 1.00 90.38 92 LYS A O 1
ATOM 711 N N . TYR A 1 93 ? -16.586 2.095 20.438 1.00 91.94 93 TYR A N 1
ATOM 712 C CA . TYR A 1 93 ? -15.229 2.275 20.943 1.00 91.94 93 TYR A CA 1
ATOM 713 C C . TYR A 1 93 ? -15.183 3.391 21.994 1.00 91.94 93 TYR A C 1
ATOM 715 O O . TYR A 1 93 ? -15.787 4.455 21.811 1.00 91.94 93 TYR A O 1
ATOM 723 N N . SER A 1 94 ? -14.422 3.178 23.072 1.00 94.06 94 SER A N 1
ATOM 724 C CA . SER A 1 94 ? -14.030 4.271 23.968 1.00 94.06 94 SER A CA 1
ATOM 725 C C . SER A 1 94 ? -13.085 5.245 23.248 1.00 94.06 94 SER A C 1
ATOM 727 O O . SER A 1 94 ? -12.567 4.937 22.167 1.00 94.06 94 SER A O 1
ATOM 729 N N . GLN A 1 95 ? -12.851 6.424 23.830 1.00 93.06 95 GLN A N 1
ATOM 730 C CA . GLN A 1 95 ? -11.945 7.427 23.256 1.00 93.06 95 GLN A CA 1
ATOM 731 C C . GLN A 1 95 ? -10.522 6.856 23.100 1.00 93.06 95 GLN A C 1
ATOM 733 O O . GLN A 1 95 ? -9.883 7.029 22.062 1.00 93.06 95 GLN A O 1
ATOM 738 N N . GLU A 1 96 ? -10.065 6.112 24.109 1.00 95.19 96 GLU A N 1
ATOM 739 C CA . GLU A 1 96 ? -8.768 5.433 24.187 1.00 95.19 96 GLU A CA 1
ATOM 740 C C . GLU A 1 96 ? -8.650 4.354 23.107 1.00 95.19 96 GLU A C 1
ATOM 742 O O . GLU A 1 96 ? -7.695 4.344 22.327 1.00 95.19 96 GLU A O 1
ATOM 747 N N . ALA A 1 97 ? -9.640 3.458 23.033 1.00 92.00 97 ALA A N 1
ATOM 748 C CA . ALA A 1 97 ? -9.636 2.343 22.091 1.00 92.00 97 ALA A CA 1
ATOM 749 C C . ALA A 1 97 ? -9.664 2.839 20.639 1.00 92.00 97 ALA A C 1
ATOM 751 O O . ALA A 1 97 ? -8.957 2.314 19.778 1.00 92.00 97 ALA A O 1
ATOM 752 N N . PHE A 1 98 ? -10.444 3.887 20.367 1.00 95.00 98 PHE A N 1
ATOM 753 C CA . PHE A 1 98 ? -10.514 4.493 19.044 1.00 95.00 98 PHE A CA 1
ATOM 754 C C . PHE A 1 98 ? -9.198 5.180 18.659 1.00 95.00 98 PHE A C 1
ATOM 756 O O . PHE A 1 98 ? -8.721 5.001 17.541 1.00 95.00 98 PHE A O 1
ATOM 763 N N . ALA A 1 99 ? -8.557 5.897 19.586 1.00 93.50 99 ALA A N 1
ATOM 764 C CA . ALA A 1 99 ? -7.247 6.502 19.351 1.00 93.50 99 ALA A CA 1
ATOM 765 C C . ALA A 1 99 ? -6.161 5.456 19.046 1.00 93.50 99 ALA A C 1
ATOM 767 O O . ALA A 1 99 ? -5.388 5.632 18.100 1.00 93.50 99 ALA A O 1
ATOM 768 N N . ALA A 1 100 ? -6.157 4.336 19.777 1.00 89.88 100 ALA A N 1
ATOM 769 C CA . ALA A 1 100 ? -5.228 3.232 19.550 1.00 89.88 100 ALA A CA 1
ATOM 770 C C . ALA A 1 100 ? -5.392 2.610 18.150 1.00 89.88 100 ALA A C 1
ATOM 772 O O . ALA A 1 100 ? -4.400 2.422 17.442 1.00 89.88 100 ALA A O 1
ATOM 773 N N . LEU A 1 101 ? -6.636 2.367 17.711 1.00 88.38 101 LEU A N 1
ATOM 774 C CA . LEU A 1 101 ? -6.941 1.859 16.363 1.00 88.38 101 LEU A CA 1
ATOM 775 C C . LEU A 1 101 ? -6.467 2.799 15.248 1.00 88.38 101 LEU A C 1
ATOM 777 O O . LEU A 1 101 ? -6.119 2.348 14.160 1.00 88.38 101 LEU A O 1
ATOM 781 N N . LEU A 1 102 ? -6.462 4.105 15.512 1.00 89.50 102 LEU A N 1
ATOM 782 C CA . LEU A 1 102 ? -6.048 5.133 14.560 1.00 89.50 102 LEU A CA 1
ATOM 783 C C . LEU A 1 102 ? -4.561 5.485 14.662 1.00 89.50 102 LEU A C 1
ATOM 785 O O . LEU A 1 102 ? -4.110 6.395 13.966 1.00 89.50 102 LEU A O 1
ATOM 789 N N . HIS A 1 103 ? -3.793 4.779 15.496 1.00 88.31 103 HIS A N 1
ATOM 790 C CA . HIS A 1 103 ? -2.376 5.050 15.742 1.00 88.31 103 HIS A CA 1
ATOM 791 C C . HIS A 1 103 ? -2.121 6.507 16.168 1.00 88.31 103 HIS A C 1
ATOM 793 O O . HIS A 1 103 ? -1.223 7.176 15.653 1.00 88.31 103 HIS A O 1
ATOM 799 N N . THR A 1 104 ? -2.951 7.031 17.071 1.00 91.44 104 THR A N 1
ATOM 800 C CA . THR A 1 104 ? -2.843 8.406 17.571 1.00 91.44 104 THR A CA 1
ATOM 801 C C . THR A 1 104 ? -3.244 8.509 19.049 1.00 91.44 104 THR A C 1
ATOM 803 O O . THR A 1 104 ? -3.444 7.499 19.718 1.00 91.44 104 THR A O 1
ATOM 806 N N . THR A 1 105 ? -3.338 9.730 19.581 1.00 94.81 105 THR A N 1
ATOM 807 C CA . THR A 1 105 ? -3.720 10.000 20.977 1.00 94.81 105 THR A CA 1
ATOM 808 C C . THR A 1 105 ? -5.190 10.402 21.104 1.00 94.81 105 THR A C 1
ATOM 810 O O . THR A 1 105 ? -5.788 10.917 20.155 1.00 94.81 105 THR A O 1
ATOM 813 N N . MET A 1 106 ? -5.765 10.228 22.299 1.00 95.88 106 MET A N 1
ATOM 814 C CA . MET A 1 106 ? -7.127 10.689 22.606 1.00 95.88 106 MET A CA 1
ATOM 815 C C . MET A 1 106 ? -7.316 12.182 22.341 1.00 95.88 106 MET A C 1
ATOM 817 O O . MET A 1 106 ? -8.336 12.589 21.793 1.00 95.88 106 MET A O 1
ATOM 821 N N . GLU A 1 107 ? -6.315 12.993 22.688 1.00 94.06 107 GLU A N 1
ATOM 822 C CA . GLU A 1 107 ? -6.341 14.440 22.479 1.00 94.06 107 GLU A CA 1
ATOM 823 C C . GLU A 1 107 ? -6.413 14.780 20.986 1.00 94.06 107 GLU A C 1
ATOM 825 O O . GLU A 1 107 ? -7.191 15.631 20.551 1.00 94.06 107 GLU A O 1
ATOM 830 N N . THR A 1 108 ? -5.654 14.057 20.161 1.00 91.12 108 THR A N 1
ATOM 831 C CA . THR A 1 108 ? -5.703 14.207 18.705 1.00 91.12 108 THR A CA 1
ATOM 832 C C . THR A 1 108 ? -7.078 13.835 18.141 1.00 91.12 108 THR A C 1
ATOM 834 O O . THR A 1 108 ? -7.635 14.603 17.355 1.00 91.12 108 THR A O 1
ATOM 837 N N . VAL A 1 109 ? -7.662 12.716 18.585 1.00 93.56 109 VAL A N 1
ATOM 838 C CA . VAL A 1 109 ? -9.024 12.302 18.199 1.00 93.56 109 VAL A CA 1
ATOM 839 C C . VAL A 1 109 ? -10.063 13.341 18.624 1.00 93.56 109 VAL A C 1
ATOM 841 O O . VAL A 1 109 ? -10.881 13.746 17.800 1.00 93.56 109 VAL A O 1
ATOM 844 N N . ASN A 1 110 ? -10.000 13.838 19.864 1.00 94.00 110 ASN A N 1
ATOM 845 C CA . ASN A 1 110 ? -10.882 14.896 20.369 1.00 94.00 110 ASN A CA 1
ATOM 846 C C . ASN A 1 110 ? -10.840 16.135 19.474 1.00 94.00 110 ASN A C 1
ATOM 848 O O . ASN A 1 110 ? -11.872 16.728 19.155 1.00 94.00 110 ASN A O 1
ATOM 852 N N . ARG A 1 111 ? -9.647 16.542 19.035 1.00 94.25 111 ARG A N 1
ATOM 853 C CA . ARG A 1 111 ? -9.505 17.681 18.124 1.00 94.25 111 ARG A CA 1
ATOM 854 C C . ARG A 1 111 ? -10.149 17.413 16.765 1.00 94.25 111 ARG A C 1
ATOM 856 O O . ARG A 1 111 ? -10.735 18.341 16.212 1.00 94.25 111 ARG A O 1
ATOM 863 N N . TRP A 1 112 ? -10.091 16.189 16.243 1.00 93.62 112 TRP A N 1
ATOM 864 C CA . TRP A 1 112 ? -10.767 15.815 14.994 1.00 93.62 112 TRP A CA 1
ATOM 865 C C . TRP A 1 112 ? -12.290 15.798 15.133 1.00 93.62 112 TRP A C 1
ATOM 867 O O . TRP A 1 112 ? -12.987 16.408 14.325 1.00 93.62 112 TRP A O 1
ATOM 877 N N . GLU A 1 113 ? -12.811 15.172 16.190 1.00 92.38 113 GLU A N 1
ATOM 878 C CA . GLU A 1 113 ? -14.249 15.112 16.485 1.00 92.38 113 GLU A CA 1
ATOM 879 C C . GLU A 1 113 ? -14.867 16.496 16.724 1.00 92.38 113 GLU A C 1
ATOM 881 O O . GLU A 1 113 ? -16.069 16.671 16.533 1.00 92.38 113 GLU A O 1
ATOM 886 N N . ASN A 1 114 ? -14.054 17.487 17.098 1.00 92.94 114 ASN A N 1
ATOM 887 C CA . ASN A 1 114 ? -14.459 18.882 17.283 1.00 92.94 114 ASN A CA 1
ATOM 888 C C . ASN A 1 114 ? -14.082 19.803 16.108 1.00 92.94 114 ASN A C 1
ATOM 890 O O . ASN A 1 114 ? -14.280 21.012 16.197 1.00 92.94 114 ASN A O 1
ATOM 894 N N . GLY A 1 115 ? -13.507 19.273 15.022 1.00 89.19 115 GLY A N 1
ATOM 895 C CA . GLY A 1 115 ? -13.113 20.059 13.845 1.00 89.19 115 GLY A CA 1
ATOM 896 C C . GLY A 1 115 ? -11.923 21.008 14.050 1.00 89.19 115 GLY A C 1
ATOM 897 O O . GLY A 1 115 ? -11.647 21.834 13.187 1.00 89.19 115 GLY A O 1
ATOM 898 N N . LYS A 1 116 ? -11.189 20.885 15.163 1.00 89.12 116 LYS A N 1
ATOM 899 C CA . LYS A 1 116 ? -9.990 21.684 15.491 1.00 89.12 116 LYS A CA 1
ATOM 900 C C . LYS A 1 116 ? -8.710 21.181 14.811 1.00 89.12 116 LYS A C 1
ATOM 902 O O . LYS A 1 116 ? -7.662 21.818 14.909 1.00 89.12 116 LYS A O 1
ATOM 907 N N . ALA A 1 117 ? -8.754 19.997 14.210 1.00 86.19 117 ALA A N 1
ATOM 908 C CA . ALA A 1 117 ? -7.674 19.406 13.429 1.00 86.19 117 ALA A CA 1
ATOM 909 C C . ALA A 1 117 ? -8.259 18.399 12.431 1.00 86.19 117 ALA A C 1
ATOM 911 O O . ALA A 1 117 ? -9.429 18.029 12.538 1.00 86.19 117 ALA A O 1
ATOM 912 N N . LYS A 1 118 ? -7.435 17.924 11.495 1.00 83.31 118 LYS A N 1
ATOM 913 C CA . LYS A 1 118 ? -7.830 16.917 10.506 1.00 83.31 118 LYS A CA 1
ATOM 914 C C . LYS A 1 118 ? -6.919 15.685 10.561 1.00 83.31 118 LYS A C 1
ATOM 916 O O . LYS A 1 118 ? -5.711 15.857 10.760 1.00 83.31 118 LYS A O 1
ATOM 921 N N . PRO A 1 119 ? -7.468 14.473 10.373 1.00 81.62 119 PRO A N 1
ATOM 922 C CA . PRO A 1 119 ? -6.673 13.262 10.207 1.00 81.62 119 PRO A CA 1
ATOM 923 C C . PRO A 1 119 ? -5.858 13.310 8.904 1.00 81.62 119 PRO A C 1
ATOM 925 O O . PRO A 1 119 ? -6.271 13.910 7.912 1.00 81.62 119 PRO A O 1
ATOM 928 N N . ASN A 1 120 ? -4.679 12.693 8.908 1.00 75.94 120 ASN A N 1
ATOM 929 C CA . ASN A 1 120 ? -3.731 12.643 7.796 1.00 75.94 120 ASN A CA 1
ATOM 930 C C . ASN A 1 120 ? -2.898 11.339 7.802 1.00 75.94 120 ASN A C 1
ATOM 932 O O . ASN A 1 120 ? -2.868 10.600 8.783 1.00 75.94 120 ASN A O 1
ATOM 936 N N . GLY A 1 121 ? -2.227 11.029 6.688 1.00 74.94 121 GLY A N 1
ATOM 937 C CA . GLY A 1 121 ? -1.328 9.868 6.596 1.00 74.94 121 GLY A CA 1
ATOM 938 C C . GLY A 1 121 ? -1.980 8.546 7.034 1.00 74.94 121 GLY A C 1
ATOM 939 O O . GLY A 1 121 ? -3.111 8.239 6.648 1.00 74.94 121 GLY A O 1
ATOM 940 N N . LYS A 1 122 ? -1.276 7.773 7.873 1.00 71.31 122 LYS A N 1
ATOM 941 C CA . LYS A 1 122 ? -1.720 6.455 8.371 1.00 71.31 122 LYS A CA 1
ATOM 942 C C . LYS A 1 122 ? -3.023 6.502 9.185 1.00 71.31 122 LYS A C 1
ATOM 944 O O . LYS A 1 122 ? -3.840 5.582 9.088 1.00 71.31 122 LYS A O 1
ATOM 949 N N . ASN A 1 123 ? -3.243 7.558 9.970 1.00 81.94 123 ASN A N 1
ATOM 950 C CA . ASN A 1 123 ? -4.441 7.664 10.809 1.00 81.94 123 ASN A CA 1
ATOM 951 C C . ASN A 1 123 ? -5.704 7.938 9.975 1.00 81.94 123 ASN A C 1
ATOM 953 O O . ASN A 1 123 ? -6.755 7.364 10.252 1.00 81.94 123 ASN A O 1
ATOM 957 N N . LEU A 1 124 ? -5.579 8.713 8.890 1.00 80.94 124 LEU A N 1
ATOM 958 C CA . LEU A 1 124 ? -6.663 8.936 7.938 1.00 80.94 124 LEU A CA 1
ATOM 959 C C . LEU A 1 124 ? -7.065 7.627 7.264 1.00 80.94 124 LEU A C 1
ATOM 961 O O . LEU A 1 124 ? -8.247 7.315 7.213 1.00 80.94 124 LEU A O 1
ATOM 965 N N . LEU A 1 125 ? -6.100 6.830 6.802 1.00 72.25 125 LEU A N 1
ATOM 966 C CA . LEU A 1 125 ? -6.388 5.535 6.179 1.00 72.25 125 LEU A CA 1
ATOM 967 C C . LEU A 1 125 ? -7.126 4.584 7.126 1.00 72.25 125 LEU A C 1
ATOM 969 O O . LEU A 1 125 ? -8.151 4.015 6.754 1.00 72.25 125 LEU A O 1
ATOM 973 N N . SER A 1 126 ? -6.641 4.476 8.364 1.00 82.38 126 SER A N 1
ATOM 974 C CA . SER A 1 126 ? -7.253 3.632 9.397 1.00 82.38 126 SER A CA 1
ATOM 975 C C . SER A 1 126 ? -8.693 4.077 9.693 1.00 82.38 126 SER A C 1
ATOM 977 O O . SER A 1 126 ? -9.609 3.259 9.769 1.00 82.38 126 SER A O 1
ATOM 979 N N . LEU A 1 127 ? -8.919 5.391 9.773 1.00 85.19 127 LEU A N 1
ATOM 980 C CA . LEU A 1 127 ? -10.233 5.986 10.007 1.00 85.19 127 LEU A CA 1
ATOM 981 C C . LEU A 1 127 ? -11.192 5.769 8.836 1.00 85.19 127 LEU A C 1
ATOM 983 O O . LEU A 1 127 ? -12.348 5.409 9.046 1.00 85.19 127 LEU A O 1
ATOM 987 N N . LEU A 1 128 ? -10.727 5.946 7.602 1.00 76.44 128 LEU A N 1
ATOM 988 C CA . LEU A 1 128 ? -11.531 5.700 6.408 1.00 76.44 128 LEU A CA 1
ATOM 989 C C . LEU A 1 128 ? -11.940 4.228 6.297 1.00 76.44 128 LEU A C 1
ATOM 991 O O . LEU A 1 128 ? -13.071 3.929 5.908 1.00 76.44 128 LEU A O 1
ATOM 995 N N . GLU A 1 129 ? -11.065 3.303 6.697 1.00 75.50 129 GLU A N 1
ATOM 996 C CA . GLU A 1 129 ? -11.407 1.886 6.763 1.00 75.50 129 GLU A CA 1
ATOM 997 C C . GLU A 1 129 ? -12.510 1.601 7.794 1.00 75.50 129 GLU A C 1
ATOM 999 O O . GLU A 1 129 ? -13.443 0.843 7.498 1.00 75.50 129 GLU A O 1
ATOM 1004 N N . LEU A 1 130 ? -12.466 2.250 8.963 1.00 81.12 130 LEU A N 1
ATOM 1005 C CA . LEU A 1 130 ? -13.535 2.174 9.965 1.00 81.12 130 LEU A CA 1
ATOM 1006 C C . LEU A 1 130 ? -14.849 2.781 9.452 1.00 81.12 130 LEU A C 1
ATOM 1008 O O . LEU A 1 130 ? -15.899 2.142 9.573 1.00 81.12 130 LEU A O 1
ATOM 1012 N N . CYS A 1 131 ? -14.808 3.958 8.819 1.00 76.94 131 CYS A N 1
ATOM 1013 C CA . CYS A 1 131 ? -15.977 4.607 8.209 1.00 76.94 131 CYS A CA 1
ATOM 1014 C C . CYS A 1 131 ? -16.625 3.734 7.123 1.00 76.94 131 CYS A C 1
ATOM 1016 O O . CYS A 1 131 ? -17.852 3.681 7.014 1.00 76.94 131 CYS A O 1
ATOM 1018 N N . ARG A 1 132 ? -15.820 2.998 6.343 1.00 72.50 132 ARG A N 1
ATOM 1019 C CA . ARG A 1 132 ? -16.335 2.044 5.354 1.00 72.50 132 ARG A CA 1
ATOM 1020 C C . ARG A 1 132 ? -16.981 0.828 6.019 1.00 72.50 132 ARG A C 1
ATOM 1022 O O . ARG A 1 132 ? -18.092 0.460 5.643 1.00 72.50 132 ARG A O 1
ATOM 1029 N N . LYS A 1 133 ? -16.313 0.194 6.995 1.00 72.12 133 LYS A N 1
ATOM 1030 C CA . LYS A 1 133 ? -16.846 -0.989 7.710 1.00 72.12 133 LYS A CA 1
ATOM 1031 C C . LYS A 1 133 ? -18.187 -0.692 8.389 1.00 72.12 133 LYS A C 1
ATOM 1033 O O . LYS A 1 133 ? -19.062 -1.550 8.414 1.00 72.12 133 LYS A O 1
ATOM 1038 N N . SER A 1 134 ? -18.359 0.535 8.869 1.00 71.88 134 SER A N 1
ATOM 1039 C CA . SER A 1 134 ? -19.580 1.023 9.520 1.00 71.88 134 SER A CA 1
ATOM 1040 C C . SER A 1 134 ? -20.639 1.582 8.555 1.00 71.88 134 SER A C 1
ATOM 1042 O O . SER A 1 134 ? -21.687 2.029 9.010 1.00 71.88 134 SER A O 1
ATOM 1044 N N . LYS A 1 135 ? -20.407 1.542 7.230 1.00 70.81 135 LYS A N 1
ATOM 1045 C CA . LYS A 1 135 ? -21.300 2.092 6.184 1.00 70.81 135 LYS A CA 1
ATOM 1046 C C . LYS A 1 135 ? -21.647 3.581 6.365 1.00 70.81 135 LYS A C 1
ATOM 1048 O O . LYS A 1 135 ? -22.612 4.061 5.776 1.00 70.81 135 LYS A O 1
ATOM 1053 N N . LEU A 1 136 ? -20.859 4.323 7.144 1.00 60.12 136 LEU A N 1
ATOM 1054 C CA . LEU A 1 136 ? -21.092 5.744 7.442 1.00 60.12 136 LEU A CA 1
ATOM 1055 C C . LEU A 1 136 ? -20.775 6.662 6.265 1.00 60.12 136 LEU A C 1
ATOM 1057 O O . LEU A 1 136 ? -21.199 7.815 6.222 1.00 60.12 136 LEU A O 1
ATOM 1061 N N . MET A 1 137 ? -20.020 6.142 5.306 1.00 58.47 137 MET A N 1
ATOM 1062 C CA . MET A 1 137 ? -19.747 6.782 4.036 1.00 58.47 137 MET A CA 1
ATOM 1063 C C . MET A 1 137 ? -19.890 5.739 2.930 1.00 58.47 137 MET A C 1
ATOM 1065 O O . MET A 1 137 ? -19.402 4.613 3.067 1.00 58.47 137 MET A O 1
ATOM 1069 N N . LYS A 1 138 ? -20.479 6.136 1.793 1.00 45.56 138 LYS A N 1
ATOM 1070 C CA . LYS A 1 138 ? -20.183 5.501 0.499 1.00 45.56 138 LYS A CA 1
ATOM 1071 C C . LYS A 1 138 ? -18.763 5.900 0.116 1.00 45.56 138 LYS A C 1
ATOM 1073 O O . LYS A 1 138 ? -18.540 6.750 -0.735 1.00 45.56 138 LYS A O 1
ATOM 1078 N N . LEU A 1 139 ? -17.810 5.354 0.853 1.00 45.69 139 LEU A N 1
ATOM 1079 C CA . LEU A 1 139 ? -16.412 5.514 0.552 1.00 45.69 139 LEU A CA 1
ATOM 1080 C C . LEU A 1 139 ? -16.062 4.383 -0.404 1.00 45.69 139 LEU A C 1
ATOM 1082 O O . LEU A 1 139 ? -15.929 3.228 0.012 1.00 45.69 139 LEU A O 1
ATOM 1086 N N . GLU A 1 140 ? -15.929 4.705 -1.686 1.00 44.72 140 GLU A N 1
ATOM 1087 C CA . GLU A 1 140 ? -15.039 3.923 -2.533 1.00 44.72 140 GLU A CA 1
ATOM 1088 C C . GLU A 1 140 ? -13.635 4.174 -1.985 1.00 44.72 140 GLU A C 1
ATOM 1090 O O . GLU A 1 140 ? -12.953 5.097 -2.404 1.00 44.72 140 GLU A O 1
ATOM 1095 N N . LEU A 1 141 ? -13.236 3.419 -0.952 1.00 44.44 141 LEU A N 1
ATOM 1096 C CA . LEU A 1 141 ? -11.819 3.280 -0.624 1.00 44.44 141 LEU A CA 1
ATOM 1097 C C . LEU A 1 141 ? -11.102 2.844 -1.905 1.00 44.44 141 LEU A C 1
ATOM 1099 O O . LEU A 1 141 ? -11.710 2.119 -2.702 1.00 44.44 141 LEU A O 1
ATOM 1103 N N . PRO A 1 142 ? -9.815 3.179 -2.084 1.00 52.06 142 PRO A N 1
ATOM 1104 C CA . PRO A 1 142 ? -9.062 2.569 -3.157 1.00 52.06 142 PRO A CA 1
ATOM 1105 C C . PRO A 1 142 ? -9.039 1.089 -2.815 1.00 52.06 142 PRO A C 1
ATOM 1107 O O . PRO A 1 142 ? -8.401 0.666 -1.851 1.00 52.06 142 PRO A O 1
ATOM 1110 N N . THR A 1 143 ? -9.812 0.299 -3.558 1.00 64.69 143 THR A N 1
ATOM 1111 C CA . THR A 1 143 ? -9.681 -1.160 -3.522 1.00 64.69 143 THR A CA 1
ATOM 1112 C C . THR A 1 143 ? -8.244 -1.533 -3.885 1.00 64.69 143 THR A C 1
ATOM 1114 O O . THR A 1 143 ? -7.685 -2.482 -3.340 1.00 64.69 143 THR A O 1
ATOM 1117 N N . THR A 1 144 ? -7.624 -0.678 -4.699 1.00 83.81 144 THR A N 1
ATOM 1118 C CA . THR A 1 144 ? -6.220 -0.658 -5.053 1.00 83.81 144 THR A CA 1
ATOM 1119 C C . THR A 1 144 ? -5.283 -0.539 -3.851 1.00 83.81 144 THR A C 1
ATOM 1121 O O . THR A 1 144 ? -5.218 0.482 -3.163 1.00 83.81 144 THR A O 1
ATOM 1124 N N . LYS A 1 145 ? -4.467 -1.571 -3.651 1.00 88.06 145 LYS A N 1
ATOM 1125 C CA . LYS A 1 145 ? -3.346 -1.575 -2.710 1.00 88.06 145 LYS A CA 1
ATOM 1126 C C . LYS A 1 145 ? -2.112 -0.935 -3.337 1.00 88.06 145 LYS A C 1
ATOM 1128 O O . LYS A 1 145 ? -1.882 -1.042 -4.536 1.00 88.06 145 LYS A O 1
ATOM 1133 N N . ILE A 1 146 ? -1.299 -0.281 -2.515 1.00 90.69 146 ILE A N 1
ATOM 1134 C CA . ILE A 1 146 ? -0.059 0.373 -2.957 1.00 90.69 146 ILE A CA 1
ATOM 1135 C C . ILE A 1 146 ? 1.123 -0.468 -2.477 1.00 90.69 146 ILE A C 1
ATOM 1137 O O . ILE A 1 146 ? 1.314 -0.604 -1.267 1.00 90.69 146 ILE A O 1
ATOM 1141 N N . LEU A 1 147 ? 1.902 -1.000 -3.417 1.00 92.94 147 LEU A N 1
ATOM 1142 C CA . LEU A 1 147 ? 3.167 -1.689 -3.176 1.00 92.94 147 LEU A CA 1
ATOM 1143 C C . LEU A 1 147 ? 4.316 -0.779 -3.625 1.00 92.94 147 LEU A C 1
ATOM 1145 O O . LEU A 1 147 ? 4.504 -0.548 -4.818 1.00 92.94 147 LEU A O 1
ATOM 1149 N N . ALA A 1 148 ? 5.065 -0.232 -2.675 1.00 91.44 148 ALA A N 1
ATOM 1150 C CA . ALA A 1 148 ? 6.223 0.601 -2.976 1.00 91.44 148 ALA A CA 1
ATOM 1151 C C . ALA A 1 148 ? 7.475 -0.260 -3.186 1.00 91.44 148 ALA A C 1
ATOM 1153 O O . ALA A 1 148 ? 7.664 -1.262 -2.500 1.00 91.44 148 ALA A O 1
ATOM 1154 N N . TYR A 1 149 ? 8.363 0.145 -4.084 1.00 90.25 149 TYR A N 1
ATOM 1155 C CA . TYR A 1 149 ? 9.702 -0.431 -4.163 1.00 90.25 149 TYR A CA 1
ATOM 1156 C C . TYR A 1 149 ? 10.761 0.646 -4.371 1.00 90.25 149 TYR A C 1
ATOM 1158 O O . TYR A 1 149 ? 10.450 1.739 -4.838 1.00 90.25 149 TYR A O 1
ATOM 1166 N N . ALA A 1 150 ? 11.997 0.355 -3.980 1.00 86.25 150 ALA A N 1
ATOM 1167 C CA . ALA A 1 150 ? 13.133 1.268 -4.086 1.00 86.25 150 ALA A CA 1
ATOM 1168 C C . ALA A 1 150 ? 14.438 0.473 -4.150 1.00 86.25 150 ALA A C 1
ATOM 1170 O O . ALA A 1 150 ? 14.487 -0.660 -3.670 1.00 86.25 150 ALA A O 1
ATOM 1171 N N . SER A 1 151 ? 15.496 1.067 -4.698 1.00 82.00 151 SER A N 1
ATOM 1172 C CA . SER A 1 151 ? 16.846 0.489 -4.689 1.00 82.00 151 SER A CA 1
ATOM 1173 C C . SER A 1 151 ? 17.357 0.256 -3.254 1.00 82.00 151 SER A C 1
ATOM 1175 O O . SER A 1 151 ? 16.860 0.848 -2.293 1.00 82.00 151 SER A O 1
ATOM 1177 N N . ASN A 1 152 ? 18.350 -0.620 -3.081 1.00 74.62 152 ASN A N 1
ATOM 1178 C CA . ASN A 1 152 ? 18.835 -1.040 -1.753 1.00 74.62 152 ASN A CA 1
ATOM 1179 C C . ASN A 1 152 ? 19.458 0.089 -0.927 1.00 74.62 152 ASN A C 1
ATOM 1181 O O . ASN A 1 152 ? 19.365 0.099 0.297 1.00 74.62 152 ASN A O 1
ATOM 1185 N N . ASP A 1 153 ? 20.074 1.045 -1.599 1.00 74.06 153 ASP A N 1
ATOM 1186 C CA . ASP A 1 153 ? 20.651 2.266 -1.049 1.00 74.06 153 ASP A CA 1
ATOM 1187 C C . ASP A 1 153 ? 19.597 3.354 -0.749 1.00 74.06 153 ASP A C 1
ATOM 1189 O O . ASP A 1 153 ? 19.905 4.392 -0.168 1.00 74.06 153 ASP A O 1
ATOM 1193 N N . GLU A 1 154 ? 18.327 3.104 -1.078 1.00 76.31 154 GLU A N 1
ATOM 1194 C CA . GLU A 1 154 ? 17.239 4.085 -1.073 1.00 76.31 154 GLU A CA 1
ATOM 1195 C C . GLU A 1 154 ? 16.091 3.724 -0.105 1.00 76.31 154 GLU A C 1
ATOM 1197 O O . GLU A 1 154 ? 14.961 4.201 -0.228 1.00 76.31 154 GLU A O 1
ATOM 1202 N N . THR A 1 155 ? 16.375 2.933 0.933 1.00 78.25 155 THR A N 1
ATOM 1203 C CA . THR A 1 155 ? 15.391 2.470 1.939 1.00 78.25 155 THR A CA 1
ATOM 1204 C C . THR A 1 155 ? 14.618 3.592 2.644 1.00 78.25 155 THR A C 1
ATOM 1206 O O . THR A 1 155 ? 13.465 3.398 3.040 1.00 78.25 155 THR A O 1
ATOM 1209 N N . GLN A 1 156 ? 15.192 4.795 2.750 1.00 82.94 156 GLN A N 1
ATOM 1210 C CA . GLN A 1 156 ? 14.501 5.977 3.280 1.00 82.94 156 GLN A CA 1
ATOM 1211 C C . GLN A 1 156 ? 13.198 6.299 2.528 1.00 82.94 156 GLN A C 1
ATOM 1213 O O . GLN A 1 156 ? 12.218 6.723 3.145 1.00 82.94 156 GLN A O 1
ATOM 1218 N N . PHE A 1 157 ? 13.151 6.050 1.214 1.00 83.75 157 PHE A N 1
ATOM 1219 C CA . PHE A 1 157 ? 11.958 6.279 0.404 1.00 83.75 157 PHE A CA 1
ATOM 1220 C C . PHE A 1 157 ? 10.869 5.250 0.709 1.00 83.75 157 PHE A C 1
ATOM 1222 O O . PHE A 1 157 ? 9.690 5.593 0.678 1.00 83.75 157 PHE A O 1
ATOM 1229 N N . LEU A 1 158 ? 11.237 4.022 1.093 1.00 85.19 158 LEU A N 1
ATOM 1230 C CA . LEU A 1 158 ? 10.273 3.012 1.541 1.00 85.19 158 LEU A CA 1
ATOM 1231 C C . LEU A 1 158 ? 9.634 3.402 2.871 1.00 85.19 158 LEU A C 1
ATOM 1233 O O . LEU A 1 158 ? 8.416 3.312 3.011 1.00 85.19 158 LEU A O 1
ATOM 1237 N N . LYS A 1 159 ? 10.426 3.903 3.827 1.00 83.06 159 LYS A N 1
ATOM 1238 C CA . LYS A 1 159 ? 9.889 4.404 5.100 1.00 83.06 159 LYS A CA 1
ATOM 1239 C C . LYS A 1 159 ? 8.888 5.538 4.867 1.00 83.06 159 LYS A C 1
ATOM 1241 O O . LYS A 1 159 ? 7.760 5.479 5.353 1.00 83.06 159 LYS A O 1
ATOM 1246 N N . GLN A 1 160 ? 9.259 6.516 4.044 1.00 82.25 160 GLN A N 1
ATOM 1247 C CA . GLN A 1 160 ? 8.367 7.620 3.687 1.00 82.25 160 GLN A CA 1
ATOM 1248 C C . GLN A 1 160 ? 7.137 7.139 2.905 1.00 82.25 160 GLN A C 1
ATOM 1250 O O . GLN A 1 160 ? 6.043 7.665 3.092 1.00 82.25 160 GLN A O 1
ATOM 1255 N N . ALA A 1 161 ? 7.267 6.137 2.035 1.00 84.06 161 ALA A N 1
ATOM 1256 C CA . ALA A 1 161 ? 6.131 5.555 1.326 1.00 84.06 161 ALA A CA 1
ATOM 1257 C C . ALA A 1 161 ? 5.101 4.966 2.304 1.00 84.06 161 ALA A C 1
ATOM 1259 O O . ALA A 1 161 ? 3.905 5.206 2.144 1.00 84.06 161 ALA A O 1
ATOM 1260 N N . ILE A 1 162 ? 5.557 4.267 3.347 1.00 82.44 162 ILE A N 1
ATOM 1261 C CA . ILE A 1 162 ? 4.701 3.705 4.403 1.00 82.44 162 ILE A CA 1
ATOM 1262 C C . ILE A 1 162 ? 4.014 4.814 5.201 1.00 82.44 162 ILE A C 1
ATOM 1264 O O . ILE A 1 162 ? 2.797 4.775 5.380 1.00 82.44 162 ILE A O 1
ATOM 1268 N N . GLU A 1 163 ? 4.761 5.835 5.626 1.00 80.88 163 GLU A N 1
ATOM 1269 C CA . GLU A 1 163 ? 4.210 7.011 6.320 1.00 80.88 163 GLU A CA 1
ATOM 1270 C C . GLU A 1 163 ? 3.128 7.715 5.483 1.00 80.88 163 GLU A C 1
ATOM 1272 O O . GLU A 1 163 ? 2.138 8.224 6.015 1.00 80.88 163 GLU A O 1
ATOM 1277 N N . ASN A 1 164 ? 3.282 7.678 4.157 1.00 80.00 164 ASN A N 1
ATOM 1278 C CA . ASN A 1 164 ? 2.335 8.229 3.194 1.00 80.00 164 ASN A CA 1
ATOM 1279 C C . ASN A 1 164 ? 1.203 7.277 2.795 1.00 80.00 164 ASN A C 1
ATOM 1281 O O . ASN A 1 164 ? 0.346 7.689 2.014 1.00 80.00 164 ASN A O 1
ATOM 1285 N N . GLY A 1 165 ? 1.158 6.055 3.336 1.00 78.88 165 GLY A N 1
ATOM 1286 C CA . GLY A 1 165 ? 0.041 5.130 3.155 1.00 78.88 165 GLY A CA 1
ATOM 1287 C C . GLY A 1 165 ? 0.271 3.956 2.204 1.00 78.88 165 GLY A C 1
ATOM 1288 O O . GLY A 1 165 ? -0.699 3.338 1.757 1.00 78.88 165 GLY A O 1
ATOM 1289 N N . ALA A 1 166 ? 1.522 3.627 1.875 1.00 85.94 166 ALA A N 1
ATOM 1290 C CA . ALA A 1 166 ? 1.826 2.383 1.178 1.00 85.94 166 ALA A CA 1
ATOM 1291 C C . ALA A 1 166 ? 1.438 1.167 2.039 1.00 85.94 166 ALA A C 1
ATOM 1293 O O . ALA A 1 166 ? 1.727 1.095 3.236 1.00 85.94 166 ALA A O 1
ATOM 1294 N N . HIS A 1 167 ? 0.785 0.191 1.413 1.00 87.06 167 HIS A N 1
ATOM 1295 C CA . HIS A 1 167 ? 0.312 -1.014 2.092 1.00 87.06 167 HIS A CA 1
ATOM 1296 C C . HIS A 1 167 ? 1.413 -2.075 2.203 1.00 87.06 167 HIS A C 1
ATOM 1298 O O . HIS A 1 167 ? 1.342 -2.950 3.059 1.00 87.06 167 HIS A O 1
ATOM 1304 N N . GLY A 1 168 ? 2.433 -2.005 1.351 1.00 89.00 168 GLY A N 1
ATOM 1305 C CA . GLY A 1 168 ? 3.614 -2.851 1.445 1.00 89.00 168 GLY A CA 1
ATOM 1306 C C . GLY A 1 168 ? 4.821 -2.207 0.781 1.00 89.00 168 GLY A C 1
ATOM 1307 O O . GLY A 1 168 ? 4.673 -1.259 0.002 1.00 89.00 168 GLY A O 1
ATOM 1308 N N . CYS A 1 169 ? 6.004 -2.728 1.090 1.00 90.38 169 CYS A N 1
ATOM 1309 C CA . CYS A 1 169 ? 7.257 -2.342 0.462 1.00 90.38 169 CYS A CA 1
ATOM 1310 C C . CYS A 1 169 ? 8.139 -3.553 0.129 1.00 90.38 169 CYS A C 1
ATOM 1312 O O . CYS A 1 169 ? 8.097 -4.564 0.826 1.00 90.38 169 CYS A O 1
ATOM 1314 N N . ILE A 1 170 ? 8.945 -3.432 -0.924 1.00 90.12 170 ILE A N 1
ATOM 1315 C CA . ILE A 1 170 ? 9.997 -4.389 -1.302 1.00 90.12 170 ILE A CA 1
ATOM 1316 C C . ILE A 1 170 ? 11.252 -3.634 -1.758 1.00 90.12 170 ILE A C 1
ATOM 1318 O O . ILE A 1 170 ? 11.182 -2.454 -2.108 1.00 90.12 170 ILE A O 1
ATOM 1322 N N . LEU A 1 171 ? 12.402 -4.301 -1.761 1.00 86.12 171 LEU A N 1
ATOM 1323 C CA . LEU A 1 171 ? 13.633 -3.753 -2.324 1.00 86.12 171 LEU A CA 1
ATOM 1324 C C . LEU A 1 171 ? 13.726 -4.039 -3.828 1.00 86.12 171 LEU A C 1
ATOM 1326 O O . LEU A 1 171 ? 13.172 -5.006 -4.338 1.00 86.12 171 LEU A O 1
ATOM 1330 N N . GLY A 1 172 ? 14.464 -3.213 -4.564 1.00 77.38 172 GLY A N 1
ATOM 1331 C CA . GLY A 1 172 ? 14.708 -3.405 -5.994 1.00 77.38 172 GLY A CA 1
ATOM 1332 C C . GLY A 1 172 ? 15.535 -4.658 -6.289 1.00 77.38 172 GLY A C 1
ATOM 1333 O O . GLY A 1 172 ? 15.412 -5.228 -7.368 1.00 77.38 172 GLY A O 1
ATOM 1334 N N . SER A 1 173 ? 16.335 -5.125 -5.321 1.00 73.56 173 SER A N 1
ATOM 1335 C CA . SER A 1 173 ? 17.028 -6.415 -5.404 1.00 73.56 173 SER A CA 1
ATOM 1336 C C . SER A 1 173 ? 16.192 -7.597 -4.907 1.00 73.56 173 SER A C 1
ATOM 1338 O O . SER A 1 173 ? 16.725 -8.705 -4.814 1.00 73.56 173 SER A O 1
ATOM 1340 N N . SER A 1 174 ? 14.939 -7.377 -4.496 1.00 74.38 174 SER A N 1
ATOM 1341 C CA . SER A 1 174 ? 14.071 -8.447 -4.015 1.00 74.38 174 SER A CA 1
ATOM 1342 C C . SER A 1 174 ? 13.894 -9.504 -5.097 1.00 74.38 174 SER A C 1
ATOM 1344 O O . SER A 1 174 ? 13.728 -9.210 -6.283 1.00 74.38 174 SER A O 1
ATOM 1346 N N . ASN A 1 175 ? 13.951 -10.767 -4.685 1.00 82.81 175 ASN A N 1
ATOM 1347 C CA . ASN A 1 175 ? 13.766 -11.872 -5.612 1.00 82.81 175 ASN A CA 1
ATOM 1348 C C . ASN A 1 175 ? 12.283 -12.011 -6.003 1.00 82.81 175 ASN A C 1
ATOM 1350 O O . ASN A 1 175 ? 11.380 -11.455 -5.373 1.00 82.81 175 ASN A O 1
ATOM 1354 N N . ILE A 1 176 ? 12.025 -12.810 -7.040 1.00 83.88 176 ILE A N 1
ATOM 1355 C CA . ILE A 1 176 ? 10.668 -13.001 -7.561 1.00 83.88 176 ILE A CA 1
ATOM 1356 C C . ILE A 1 176 ? 9.703 -13.569 -6.505 1.00 83.88 176 ILE A C 1
ATOM 1358 O O . ILE A 1 176 ? 8.516 -13.249 -6.503 1.00 83.88 176 ILE A O 1
ATOM 1362 N N . LYS A 1 177 ? 10.215 -14.381 -5.572 1.00 86.00 177 LYS A N 1
ATOM 1363 C CA . LYS A 1 177 ? 9.427 -14.988 -4.497 1.00 86.00 177 LYS A CA 1
ATOM 1364 C C . LYS A 1 177 ? 8.927 -13.922 -3.522 1.00 86.00 177 LYS A C 1
ATOM 1366 O O . LYS A 1 177 ? 7.745 -13.910 -3.204 1.00 86.00 177 LYS A O 1
ATOM 1371 N N . GLU A 1 178 ? 9.798 -13.007 -3.109 1.00 87.94 178 GLU A N 1
ATOM 1372 C CA . GLU A 1 178 ? 9.471 -11.901 -2.205 1.00 87.94 178 GLU A CA 1
ATOM 1373 C C . GLU A 1 178 ? 8.414 -10.968 -2.817 1.00 87.94 178 GLU A C 1
ATOM 1375 O O . GLU A 1 178 ? 7.443 -10.596 -2.159 1.00 87.94 178 GLU A O 1
ATOM 1380 N N . LEU A 1 179 ? 8.530 -10.673 -4.116 1.00 89.50 179 LEU A N 1
ATOM 1381 C CA . LEU A 1 179 ? 7.520 -9.913 -4.857 1.00 89.50 179 LEU A CA 1
ATOM 1382 C C . LEU A 1 179 ? 6.138 -10.594 -4.814 1.00 89.50 179 LEU A C 1
ATOM 1384 O O . LEU A 1 179 ? 5.128 -9.940 -4.539 1.00 89.50 179 LEU A O 1
ATOM 1388 N N . PHE A 1 180 ? 6.071 -11.907 -5.049 1.00 90.44 180 PHE A N 1
ATOM 1389 C CA . PHE A 1 180 ? 4.805 -12.647 -4.988 1.00 90.44 180 PHE A CA 1
ATOM 1390 C C . PHE A 1 180 ? 4.254 -12.783 -3.566 1.00 90.44 180 PHE A C 1
ATOM 1392 O O . PHE A 1 180 ? 3.035 -12.717 -3.374 1.00 90.44 180 PHE A O 1
ATOM 1399 N N . GLU A 1 181 ? 5.118 -12.944 -2.565 1.00 90.81 181 GLU A N 1
ATOM 1400 C CA . GLU A 1 181 ? 4.729 -12.937 -1.154 1.00 90.81 181 GLU A CA 1
ATOM 1401 C C . GLU A 1 181 ? 4.101 -11.591 -0.770 1.00 90.81 181 GLU A C 1
ATOM 1403 O O . GLU A 1 181 ? 3.019 -11.575 -0.174 1.00 90.81 181 GLU A O 1
ATOM 1408 N N . ALA A 1 182 ? 4.706 -10.478 -1.200 1.00 91.44 182 ALA A N 1
ATOM 1409 C CA . ALA A 1 182 ? 4.177 -9.134 -0.997 1.00 91.44 182 ALA A CA 1
ATOM 1410 C C . ALA A 1 182 ? 2.789 -8.969 -1.626 1.00 91.44 182 ALA A C 1
ATOM 1412 O O . ALA A 1 182 ? 1.833 -8.601 -0.943 1.00 91.44 182 ALA A O 1
ATOM 14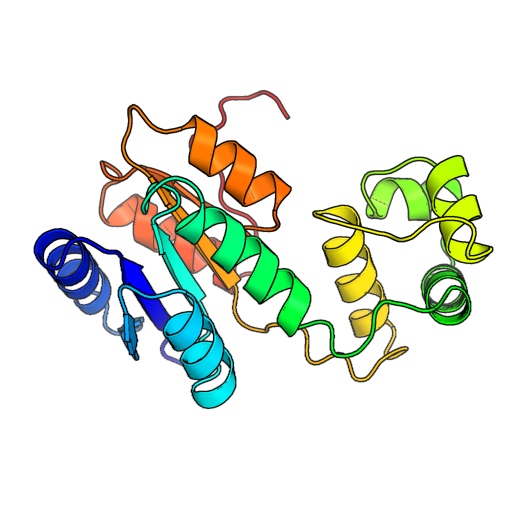13 N N . ILE A 1 183 ? 2.647 -9.306 -2.912 1.00 91.81 183 ILE A N 1
ATOM 1414 C CA . ILE A 1 183 ? 1.366 -9.242 -3.631 1.00 91.81 183 ILE A CA 1
ATOM 1415 C C . ILE A 1 183 ? 0.301 -10.079 -2.916 1.00 91.81 183 ILE A C 1
ATOM 1417 O O . ILE A 1 183 ? -0.805 -9.604 -2.656 1.00 91.81 183 ILE A O 1
ATOM 1421 N N . THR A 1 184 ? 0.642 -11.310 -2.539 1.00 91.00 184 THR A N 1
ATOM 1422 C CA . THR A 1 184 ? -0.281 -12.224 -1.858 1.00 91.00 184 THR A CA 1
ATOM 1423 C C . THR A 1 184 ? -0.718 -11.681 -0.499 1.00 91.00 184 THR A C 1
ATOM 1425 O O . THR A 1 184 ? -1.895 -11.786 -0.145 1.00 91.00 184 THR A O 1
ATOM 1428 N N . ALA A 1 185 ? 0.203 -11.098 0.271 1.00 87.69 185 ALA A N 1
ATOM 1429 C CA . ALA A 1 185 ? -0.109 -10.474 1.551 1.00 87.69 185 ALA A CA 1
ATOM 1430 C C . ALA A 1 185 ? -1.098 -9.312 1.375 1.00 87.69 185 ALA A C 1
ATOM 1432 O O . ALA A 1 185 ? -2.134 -9.295 2.045 1.00 87.69 185 ALA A O 1
ATOM 1433 N N . LEU A 1 186 ? -0.841 -8.419 0.412 1.00 88.94 186 LEU A N 1
ATOM 1434 C CA . LEU A 1 186 ? -1.692 -7.260 0.133 1.00 88.94 186 LEU A CA 1
ATOM 1435 C C . LEU A 1 186 ? -3.114 -7.651 -0.279 1.00 88.94 186 LEU A C 1
ATOM 1437 O O . LEU A 1 186 ? -4.079 -7.080 0.234 1.00 88.94 186 LEU A O 1
ATOM 1441 N N . ILE A 1 187 ? -3.256 -8.654 -1.151 1.00 85.69 187 ILE A N 1
A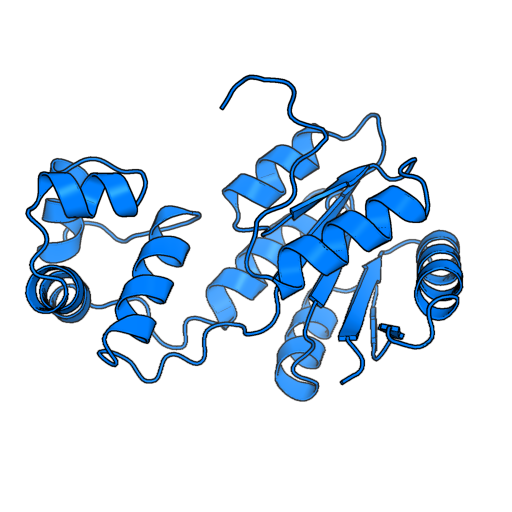TOM 1442 C CA . ILE A 1 187 ? -4.568 -9.170 -1.580 1.00 85.69 187 ILE A CA 1
ATOM 1443 C C . ILE A 1 187 ? -5.332 -9.805 -0.414 1.00 85.69 187 ILE A C 1
ATOM 1445 O O . ILE A 1 187 ? -6.549 -9.665 -0.318 1.00 85.69 187 ILE A O 1
ATOM 1449 N N . LYS A 1 188 ? -4.627 -10.438 0.529 1.00 84.50 188 LYS A N 1
ATOM 1450 C CA . LYS A 1 188 ? -5.215 -10.952 1.777 1.00 84.50 188 LYS A CA 1
ATOM 1451 C C . LYS A 1 188 ? -5.512 -9.852 2.807 1.00 84.50 188 LYS A C 1
ATOM 1453 O O . LYS A 1 188 ? -5.926 -10.169 3.920 1.00 84.50 188 LYS A O 1
ATOM 1458 N N . GLY A 1 189 ? -5.293 -8.580 2.467 1.00 79.25 189 GLY A N 1
ATOM 1459 C CA . GLY A 1 189 ? -5.517 -7.437 3.352 1.00 79.25 189 GLY A CA 1
ATOM 1460 C C . GLY A 1 189 ? -4.455 -7.273 4.440 1.00 79.25 189 GLY A C 1
ATOM 1461 O O . GLY A 1 189 ? -4.702 -6.577 5.420 1.00 79.25 189 GLY A O 1
ATOM 1462 N N . LYS A 1 190 ? -3.292 -7.915 4.293 1.00 80.81 190 LYS A N 1
ATOM 1463 C CA . LYS A 1 190 ? -2.160 -7.808 5.221 1.00 80.81 190 LYS A CA 1
ATOM 1464 C C . LYS A 1 190 ? -1.113 -6.856 4.652 1.00 80.81 190 LYS A C 1
ATOM 1466 O O . LYS A 1 190 ? -0.896 -6.840 3.446 1.00 80.81 190 LYS A O 1
ATOM 1471 N N . GLY A 1 191 ? -0.453 -6.091 5.517 1.00 82.94 191 GLY A N 1
ATOM 1472 C CA . GLY A 1 191 ? 0.733 -5.335 5.117 1.00 82.94 191 GLY A CA 1
ATOM 1473 C C . GLY A 1 191 ? 1.940 -6.249 4.887 1.00 82.94 191 GLY A C 1
ATOM 1474 O O . GLY A 1 191 ? 1.979 -7.363 5.412 1.00 82.94 191 GLY A O 1
ATOM 1475 N N . TYR A 1 192 ? 2.919 -5.782 4.113 1.00 85.69 192 TYR A N 1
ATOM 1476 C CA . TYR A 1 192 ? 4.164 -6.512 3.847 1.00 85.69 192 TYR A CA 1
ATOM 1477 C C . TYR A 1 192 ? 5.362 -5.565 3.938 1.00 85.69 192 TYR A C 1
ATOM 1479 O O . TYR A 1 192 ? 5.486 -4.660 3.117 1.00 85.69 192 TYR A O 1
ATOM 1487 N N . TYR A 1 193 ? 6.210 -5.750 4.953 1.00 83.62 193 TYR A N 1
ATOM 1488 C CA . TYR A 1 193 ? 7.300 -4.825 5.292 1.00 83.62 193 TYR A CA 1
ATOM 1489 C C . TYR A 1 193 ? 8.576 -5.585 5.717 1.00 83.62 193 TYR A C 1
ATOM 1491 O O . TYR A 1 193 ? 9.016 -5.458 6.858 1.00 83.62 193 TYR A O 1
ATOM 1499 N N . PRO A 1 194 ? 9.163 -6.420 4.843 1.00 68.50 194 PRO A N 1
ATOM 1500 C CA . PRO A 1 194 ? 10.269 -7.321 5.188 1.00 68.50 194 PRO A CA 1
ATOM 1501 C C . PRO A 1 194 ? 11.578 -6.586 5.515 1.00 68.50 194 PRO A C 1
ATOM 1503 O O . PRO A 1 194 ? 12.466 -7.148 6.146 1.00 68.50 194 PRO A O 1
ATOM 1506 N N . THR A 1 195 ? 11.706 -5.328 5.091 1.00 59.97 195 THR A N 1
ATOM 1507 C CA . THR A 1 195 ? 12.966 -4.568 5.079 1.00 59.97 195 THR A CA 1
ATOM 1508 C C . THR A 1 195 ? 13.096 -3.553 6.212 1.00 59.97 195 THR A C 1
ATOM 1510 O O . THR A 1 195 ? 14.100 -2.852 6.307 1.00 59.97 195 THR A O 1
ATOM 1513 N N . LEU A 1 196 ? 12.114 -3.505 7.115 1.00 55.69 196 LEU A N 1
ATOM 1514 C CA . LEU A 1 196 ? 12.193 -2.784 8.382 1.00 55.69 196 LEU A CA 1
ATOM 1515 C C . LEU A 1 196 ? 12.424 -3.819 9.486 1.00 55.69 196 LEU A C 1
ATOM 1517 O O . LEU A 1 196 ? 11.471 -4.364 10.038 1.00 55.69 196 LEU A O 1
ATOM 1521 N N . GLY A 1 197 ? 13.688 -4.156 9.753 1.00 42.75 197 GLY A N 1
ATOM 1522 C CA . GLY A 1 197 ? 14.037 -5.083 10.830 1.00 42.75 197 GLY A CA 1
ATOM 1523 C C . GLY A 1 197 ? 13.377 -4.675 12.152 1.00 42.75 197 GLY A C 1
ATOM 1524 O O . GLY A 1 197 ? 13.375 -3.495 12.486 1.00 42.75 197 GLY A O 1
ATOM 1525 N N . SER A 1 198 ? 12.803 -5.661 12.850 1.00 36.56 198 SER A N 1
ATOM 1526 C CA . SER A 1 198 ? 12.387 -5.685 14.263 1.00 36.56 198 SER A CA 1
ATOM 1527 C C . SER A 1 198 ? 12.481 -4.340 15.002 1.00 36.56 198 SER A C 1
ATOM 1529 O O . SER A 1 198 ? 13.394 -4.121 15.795 1.00 36.56 198 SER A O 1
ATOM 1531 N N . GLY A 1 199 ? 11.565 -3.417 14.719 1.00 42.69 199 GLY A N 1
ATOM 1532 C CA . GLY A 1 199 ? 11.662 -2.049 15.222 1.00 42.69 199 GLY A CA 1
ATOM 1533 C C . GLY A 1 199 ? 10.550 -1.150 14.698 1.00 42.69 199 GLY A C 1
ATOM 1534 O O . GLY A 1 199 ? 10.823 -0.106 14.107 1.00 42.69 199 GLY A O 1
ATOM 1535 N N . ILE A 1 200 ? 9.301 -1.580 14.886 1.00 39.22 200 ILE A N 1
ATOM 1536 C CA . ILE A 1 200 ? 8.110 -0.721 14.877 1.00 39.22 200 ILE A CA 1
ATOM 1537 C C . ILE A 1 200 ? 7.345 -1.001 16.164 1.00 39.22 200 ILE A C 1
ATOM 1539 O O . ILE A 1 200 ? 7.243 -2.202 16.505 1.00 39.22 200 ILE A O 1
#

Radius of gyration: 17.4 Å; chains: 1; bounding box: 42×39×43 Å

Sequence (200 aa):
MAVRIIIVESHAIIRRAIKCQLETHPQIKVIGETDKKREALMMTQKLNPDIIMINASMPRSVGLETIKGMVKHTVASEPTPAQIRAARNTGKYSQEAFAALLHTTMETVNRWENGKAKPNGKNLLSLLELCRKSKLMKLELPTTKILAYASNDETQFLKQAIENGAHGCILGSSNIKELFEAITALIKGKGYYPTLGSGI

Foldseek 3Di:
DAAEEEEAAQDPVLQVVVQVLQVVDVRYDHPYYYPALVVLLVCCVVVLGQEYEFALVRPPCGRLVSLLVLQVVQCPDFQALVLLVVLCVLVVHDLQRLQVQLVHDSVQSVCRNVVVDGDAFSSSLSSVVSSVVSVVDPRPHSSYAYEYEYAPVPCVSVVSSNSSPHQEYDYSPDDSVLVVVQVVCVSVVHGYYPPPPPDD

pLDDT: mean 81.36, std 13.33, range [36.56, 95.88]